Protein AF-A0A257JHH3-F1 (afdb_monomer)

Mean predicted aligned error: 11.4 Å

Nearest PDB structures (foldseek):
  8b1u-assembly1_C  TM=7.851E-01  e=2.902E-09  Escherichia coli
  8oxn-assembly2_BBB  TM=4.089E-01  e=6.213E+00  Paenarthrobacter nitroguajacolicus

Secondary structure (DSSP, 8-state):
-BEEEEEPPPHHHHHHHHHTT--SEEEEEPPS---HHHHHHHHHHHTTSEEEEEE--S-SS--TTB--HHHHHHHHHTT-GGG-B---HHHHHH-HHHHHHHHHHHHHHGGG-----B--PPPSSSHHHHHHHHHHTTPPPPTT-PPPPTT--SS-----SSHHHHHHHHHHHHHHHHTSSSPPPGGG-----S-HHHHHHHHIIIIIS--GGG-------S--HHHH-HHHHHHHHHHHHHHTT--HHHHHHHHTSHHHHHHHT--HHHHHHHHHHHHHTT---

Foldseek 3Di:
DWWKFKQAADPVLQVVCVVVVHDQEDEAEDDLADDLVNLVVVLVVSNRHIYIYIADDLAPDDCLQEAAPVVLVVCVVVVNNPRYDPFARCCRVPVNSSSVRVVSSPVSRDPPGPTPDDDDQQDDQAPVSVVSNSRHHRNYDDVPNHDHDPPRPVDDDDDDPDLLRVLLVVLVVLLVQCVDPDRDDLVVDDDDDPDCPVNVVSNCVRAVPDDPSSHDDDDDPDDDPCSVDLVSVLVVLVVVCVVDPVAPVSVLVSCPRPVNVVVVVHDPVNSVVSNVVCVVVVRGD

pLDDT: mean 83.28, std 12.35, range [46.47, 97.0]

Radius of gyration: 28.04 Å; Cα contacts (8 Å, |Δi|>4): 307; chains: 1; bounding box: 65×57×81 Å

Solvent-accessible surface area (backbone atoms only — not comparable to full-atom values): 16782 Å² total; per-residue (Å²): 80,35,38,33,46,43,40,69,38,38,76,73,25,40,57,50,24,57,75,69,70,47,66,72,60,49,80,40,76,54,62,83,64,68,57,70,69,58,51,54,49,49,57,60,47,14,44,29,20,28,34,37,36,38,36,76,48,77,42,83,50,95,56,80,47,41,39,35,71,69,57,42,54,55,28,48,78,69,76,63,35,90,70,54,45,88,47,22,65,66,52,33,71,69,31,60,55,52,38,53,36,52,49,51,52,54,66,74,40,55,96,57,54,58,76,53,71,41,77,70,83,58,77,74,84,41,67,48,25,52,50,51,42,26,44,26,65,43,44,66,81,60,92,85,70,74,81,77,60,96,81,60,68,70,71,82,85,84,92,63,97,44,72,63,56,40,51,49,51,48,50,52,51,50,52,53,47,56,69,41,99,76,44,75,58,69,88,79,60,85,88,85,67,101,53,55,80,80,41,47,66,50,47,45,61,56,50,69,66,37,55,82,93,69,53,62,87,81,82,93,77,89,72,55,70,46,78,76,30,70,69,48,37,53,50,52,52,51,51,51,40,71,74,50,80,55,32,48,69,58,52,48,58,51,47,70,35,72,70,47,15,59,75,72,71,46,50,75,68,53,49,53,48,51,54,49,51,41,60,74,70,64,59,77,74

Structure (mmCIF, N/CA/C/O backbone):
data_AF-A0A257JHH3-F1
#
_entry.id   AF-A0A257JHH3-F1
#
loop_
_atom_site.group_PDB
_atom_site.id
_atom_site.type_symbol
_atom_site.label_atom_id
_atom_site.label_alt_id
_atom_site.label_comp_id
_atom_site.label_asym_id
_atom_site.label_entity_id
_atom_site.label_seq_id
_atom_site.pdbx_PDB_ins_code
_atom_site.Cartn_x
_atom_site.Cartn_y
_atom_site.Cartn_z
_atom_site.occupancy
_atom_site.B_iso_or_equiv
_atom_site.auth_seq_id
_atom_site.auth_comp_id
_atom_site.auth_asym_id
_atom_site.auth_atom_id
_atom_site.pdbx_PDB_model_num
ATOM 1 N N . MET A 1 1 ? 2.740 6.250 -15.976 1.00 48.94 1 MET A N 1
ATOM 2 C CA . MET A 1 1 ? 4.180 6.189 -16.263 1.00 48.94 1 MET A CA 1
ATOM 3 C C . MET A 1 1 ? 4.571 4.742 -16.390 1.00 48.94 1 MET A C 1
ATOM 5 O O . MET A 1 1 ? 4.618 4.051 -15.378 1.00 48.94 1 MET A O 1
ATOM 9 N N . ALA A 1 2 ? 4.686 4.259 -17.621 1.00 50.34 2 ALA A N 1
ATOM 10 C CA . ALA A 1 2 ? 5.111 2.895 -17.877 1.00 50.34 2 ALA A CA 1
ATOM 11 C C . ALA A 1 2 ? 6.105 2.888 -19.036 1.00 50.34 2 ALA A C 1
ATOM 13 O O . ALA A 1 2 ? 5.786 3.434 -20.091 1.00 50.34 2 ALA A O 1
ATOM 14 N N . ASP A 1 3 ? 7.243 2.240 -18.830 1.00 54.75 3 ASP A N 1
ATOM 15 C CA . ASP A 1 3 ? 8.175 1.889 -19.893 1.00 54.75 3 ASP A CA 1
ATOM 16 C C . ASP A 1 3 ? 7.726 0.556 -20.477 1.00 54.75 3 ASP A C 1
ATOM 18 O O . ASP A 1 3 ? 7.396 -0.390 -19.749 1.00 54.75 3 ASP A O 1
ATOM 22 N N . CYS A 1 4 ? 7.639 0.491 -21.799 1.00 54.41 4 CYS A N 1
ATOM 23 C CA . CYS A 1 4 ? 7.161 -0.688 -22.501 1.00 54.41 4 CYS A CA 1
ATOM 24 C C . CYS A 1 4 ? 8.331 -1.374 -23.198 1.00 54.41 4 CYS A C 1
ATOM 26 O O . CYS A 1 4 ? 8.779 -0.936 -24.251 1.00 54.41 4 CYS A O 1
ATOM 28 N N . THR A 1 5 ? 8.793 -2.496 -22.654 1.00 59.28 5 THR A N 1
ATOM 29 C CA . THR A 1 5 ? 9.776 -3.346 -23.326 1.00 59.28 5 THR A CA 1
ATOM 30 C C . THR A 1 5 ? 9.055 -4.385 -24.174 1.00 59.28 5 THR A C 1
ATOM 32 O O . THR A 1 5 ? 8.228 -5.154 -23.673 1.00 59.28 5 THR A O 1
ATOM 35 N N . ARG A 1 6 ? 9.372 -4.448 -25.469 1.00 66.81 6 ARG A N 1
ATOM 36 C CA . ARG A 1 6 ? 8.752 -5.396 -26.400 1.00 66.81 6 ARG A CA 1
ATOM 37 C C . ARG A 1 6 ? 9.776 -6.343 -27.006 1.00 6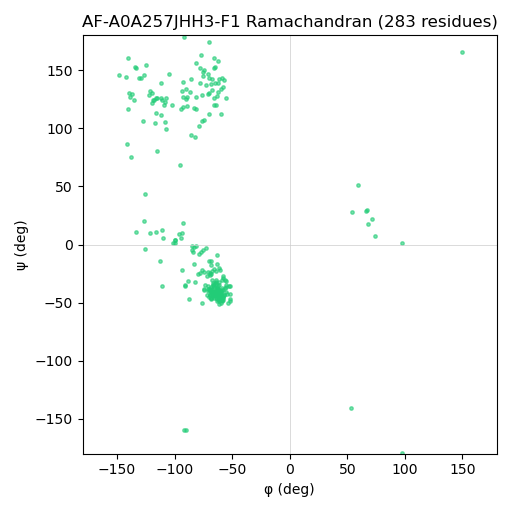6.81 6 ARG A C 1
ATOM 39 O O . ARG A 1 6 ? 10.684 -5.909 -27.702 1.00 66.81 6 ARG A O 1
ATOM 46 N N . TRP A 1 7 ? 9.539 -7.642 -26.854 1.00 71.31 7 TRP A N 1
ATOM 47 C CA . TRP A 1 7 ? 10.223 -8.678 -27.622 1.00 71.31 7 TRP A CA 1
ATOM 48 C C . TRP A 1 7 ? 9.264 -9.282 -28.649 1.00 71.31 7 TRP A C 1
ATOM 50 O O . TRP A 1 7 ? 8.150 -9.695 -28.317 1.00 71.31 7 TRP A O 1
ATOM 60 N N . LEU A 1 8 ? 9.676 -9.291 -29.916 1.00 71.06 8 LEU A N 1
ATOM 61 C CA . LEU A 1 8 ? 8.875 -9.807 -31.026 1.00 71.06 8 LEU A CA 1
ATOM 62 C C . LEU A 1 8 ? 9.195 -11.275 -31.301 1.00 71.06 8 LEU A C 1
ATOM 64 O O . LEU A 1 8 ? 10.366 -11.660 -31.332 1.00 71.06 8 LEU A O 1
ATOM 68 N N . ALA A 1 9 ? 8.153 -12.060 -31.584 1.00 67.44 9 ALA A N 1
ATOM 69 C CA . ALA A 1 9 ? 8.328 -13.440 -32.014 1.00 67.44 9 ALA A CA 1
ATOM 70 C C . ALA A 1 9 ? 9.107 -13.522 -33.329 1.00 67.44 9 ALA A C 1
ATOM 72 O O . ALA A 1 9 ? 8.883 -12.753 -34.269 1.00 67.44 9 ALA A O 1
ATOM 73 N N . THR A 1 10 ? 9.961 -14.537 -33.455 1.00 76.06 10 THR A N 1
ATOM 74 C CA . THR A 1 10 ? 10.536 -14.866 -34.763 1.00 76.06 10 THR A CA 1
ATOM 75 C C . THR A 1 10 ? 9.454 -15.474 -35.668 1.00 76.06 10 THR A C 1
ATOM 77 O O . THR A 1 10 ? 8.605 -16.220 -35.173 1.00 76.06 10 THR A O 1
ATOM 80 N N . PRO A 1 11 ? 9.475 -15.259 -36.999 1.00 74.44 11 PRO A N 1
ATOM 81 C CA . PRO A 1 11 ? 8.471 -15.841 -37.900 1.00 74.44 11 PRO A CA 1
ATOM 82 C C . PRO A 1 11 ? 8.378 -17.374 -37.805 1.00 74.44 11 PRO A C 1
ATOM 84 O O . PRO A 1 11 ? 7.290 -17.948 -37.839 1.00 74.44 11 PRO A O 1
ATOM 87 N N . ALA A 1 12 ? 9.522 -18.045 -37.627 1.00 75.88 12 ALA A N 1
ATOM 88 C CA . ALA A 1 12 ? 9.590 -19.491 -37.424 1.00 75.88 12 ALA A CA 1
ATOM 89 C C . ALA A 1 12 ? 9.050 -19.920 -36.047 1.00 75.88 12 ALA A C 1
ATOM 91 O O . ALA A 1 12 ? 8.420 -20.972 -35.929 1.00 75.88 12 ALA A O 1
ATOM 92 N N . GLY A 1 13 ? 9.278 -19.112 -35.010 1.00 77.00 13 GLY A N 1
ATOM 93 C CA . GLY A 1 13 ? 8.749 -19.343 -33.671 1.00 77.00 13 GLY A CA 1
ATOM 94 C C . GLY A 1 13 ? 7.236 -19.162 -33.591 1.00 77.00 13 GLY A C 1
ATOM 95 O O . GLY A 1 13 ? 6.565 -20.033 -33.047 1.00 77.00 13 GLY A O 1
ATOM 96 N N . ALA A 1 14 ? 6.686 -18.121 -34.218 1.00 77.62 14 ALA A N 1
ATOM 97 C CA . ALA A 1 14 ? 5.245 -17.864 -34.257 1.00 77.62 14 ALA A CA 1
ATOM 98 C C . ALA A 1 14 ? 4.461 -19.023 -34.904 1.00 77.62 14 ALA A C 1
ATOM 100 O O . ALA A 1 14 ? 3.410 -19.434 -34.409 1.00 77.62 14 ALA A O 1
ATOM 101 N N . ALA A 1 15 ? 5.002 -19.615 -35.975 1.00 78.19 15 ALA A N 1
ATOM 102 C CA . ALA A 1 15 ? 4.407 -20.788 -36.616 1.00 78.19 15 ALA A CA 1
ATOM 103 C C . ALA A 1 15 ? 4.408 -22.027 -35.698 1.00 78.19 15 ALA A C 1
ATOM 105 O O . ALA A 1 15 ? 3.423 -22.766 -35.646 1.00 78.19 15 ALA A O 1
ATOM 106 N N . ARG A 1 16 ? 5.493 -22.247 -34.942 1.00 82.88 16 ARG A N 1
ATOM 107 C CA . ARG A 1 16 ? 5.588 -23.343 -33.961 1.00 82.88 16 ARG A CA 1
ATOM 108 C C . ARG A 1 16 ? 4.686 -23.114 -32.750 1.00 82.88 16 ARG A C 1
ATOM 110 O O . ARG A 1 16 ? 4.067 -24.061 -32.276 1.00 82.88 16 ARG A O 1
ATOM 117 N N . ALA A 1 17 ? 4.571 -21.873 -32.285 1.00 84.19 17 ALA A N 1
ATOM 118 C CA . ALA A 1 17 ? 3.670 -21.487 -31.206 1.00 84.19 17 ALA A CA 1
ATOM 119 C C . ALA A 1 17 ? 2.212 -21.815 -31.554 1.00 84.19 17 ALA A C 1
ATOM 121 O O . ALA A 1 17 ? 1.521 -22.447 -30.757 1.00 84.19 17 ALA A O 1
ATOM 122 N N . ALA A 1 18 ? 1.779 -21.490 -32.777 1.00 82.88 18 ALA A N 1
ATOM 123 C CA . ALA A 1 18 ? 0.442 -21.825 -33.262 1.00 82.88 18 ALA A CA 1
ATOM 124 C C . ALA A 1 18 ? 0.184 -23.344 -33.296 1.00 82.88 18 ALA A C 1
ATOM 126 O O . ALA A 1 18 ? -0.883 -23.793 -32.885 1.00 82.88 18 ALA A O 1
ATOM 127 N N . GLN A 1 19 ? 1.166 -24.147 -33.726 1.00 87.00 19 GLN A N 1
ATOM 128 C CA . GLN A 1 19 ? 1.063 -25.617 -33.722 1.00 87.00 19 GLN A CA 1
ATOM 129 C C . GLN A 1 19 ? 0.998 -26.206 -32.306 1.00 87.00 19 GLN A C 1
ATOM 131 O O . GLN A 1 19 ? 0.332 -27.215 -32.090 1.00 87.00 19 GLN A O 1
ATOM 136 N N . ALA A 1 20 ? 1.671 -25.572 -31.346 1.00 87.25 20 ALA A N 1
ATOM 137 C CA . ALA A 1 20 ? 1.667 -25.964 -29.941 1.00 87.25 20 ALA A CA 1
ATOM 138 C C . ALA A 1 20 ? 0.455 -25.427 -29.151 1.00 87.25 20 ALA A C 1
ATOM 140 O O . ALA A 1 20 ? 0.333 -25.717 -27.963 1.00 87.25 20 ALA A O 1
ATOM 141 N N . GLY A 1 21 ? -0.431 -24.642 -29.778 1.00 89.62 21 GLY A N 1
ATOM 142 C CA . GLY A 1 21 ? -1.584 -24.025 -29.113 1.00 89.62 21 GLY A CA 1
ATOM 143 C C . GLY A 1 21 ? -1.225 -22.884 -28.153 1.00 89.62 21 GLY A C 1
ATOM 144 O O . GLY A 1 21 ? -2.000 -22.580 -27.248 1.00 89.62 21 GLY A O 1
ATOM 145 N N . LEU A 1 22 ? -0.057 -22.259 -28.321 1.00 88.62 22 LEU A N 1
ATOM 146 C CA . L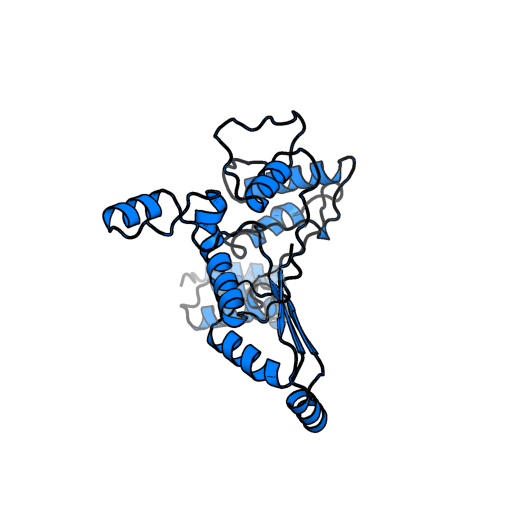EU A 1 22 ? 0.371 -21.116 -27.515 1.00 88.62 22 LEU A CA 1
ATOM 147 C C . LEU A 1 22 ? -0.319 -19.815 -27.969 1.00 88.62 22 LEU A C 1
ATOM 149 O O . LEU A 1 22 ? -0.662 -19.672 -29.148 1.00 88.62 22 LEU A O 1
ATOM 153 N N . PRO A 1 23 ? -0.513 -18.843 -27.056 1.00 90.00 23 PRO A N 1
ATOM 154 C CA . PRO A 1 23 ? -1.061 -17.541 -27.415 1.00 90.00 23 PRO A CA 1
ATOM 155 C C . PRO A 1 23 ? -0.116 -16.786 -28.355 1.00 90.00 23 PRO A C 1
ATOM 157 O O . PRO A 1 23 ? 1.096 -16.948 -28.298 1.00 90.00 23 PRO A O 1
ATOM 160 N N . GLN A 1 24 ? -0.665 -15.901 -29.189 1.00 87.31 24 GLN A N 1
ATOM 161 C CA . GLN A 1 24 ? 0.147 -15.080 -30.097 1.00 87.31 24 GLN A CA 1
ATOM 162 C C . GLN A 1 24 ? 0.942 -13.990 -29.366 1.00 87.31 24 GLN A C 1
ATOM 164 O O . GLN A 1 24 ? 1.980 -13.548 -29.859 1.00 87.31 24 GLN A O 1
ATOM 169 N N . ARG A 1 25 ? 0.446 -13.542 -28.206 1.00 90.00 25 ARG A N 1
ATOM 170 C CA . ARG A 1 25 ? 1.039 -12.461 -27.422 1.00 90.00 25 ARG A CA 1
ATOM 171 C C . ARG A 1 25 ? 0.816 -12.658 -25.929 1.00 90.00 25 ARG A C 1
ATOM 173 O O . ARG A 1 25 ? -0.244 -13.124 -25.513 1.00 90.00 25 ARG A O 1
ATOM 180 N N . VAL A 1 26 ? 1.799 -12.243 -25.142 1.00 90.19 26 VAL A N 1
ATOM 181 C CA . VAL A 1 26 ? 1.764 -12.172 -23.684 1.00 90.19 26 VAL A CA 1
ATOM 182 C C . VAL A 1 26 ? 2.024 -10.729 -23.259 1.00 90.19 26 VAL A C 1
ATOM 184 O O . VAL A 1 26 ? 2.960 -10.091 -23.734 1.00 90.19 26 VAL A O 1
ATOM 187 N N . HIS A 1 27 ? 1.187 -10.229 -22.354 1.00 89.00 27 HIS A N 1
ATOM 188 C CA . HIS A 1 27 ? 1.328 -8.916 -21.733 1.00 89.00 27 HIS A CA 1
ATOM 189 C C . HIS A 1 27 ? 1.661 -9.105 -20.252 1.00 89.00 27 HIS A C 1
ATOM 191 O O . HIS A 1 27 ? 0.936 -9.799 -19.539 1.00 89.00 27 HIS A O 1
ATOM 197 N N . LEU A 1 28 ? 2.746 -8.489 -19.796 1.00 87.19 28 LEU A N 1
ATOM 198 C CA . LEU A 1 28 ? 3.218 -8.517 -18.420 1.00 87.19 28 LEU A CA 1
ATOM 199 C C . LEU A 1 28 ? 3.181 -7.092 -17.865 1.00 87.19 28 LEU A C 1
ATOM 201 O O . LEU A 1 28 ? 4.035 -6.276 -18.190 1.00 87.19 28 LEU A O 1
ATOM 205 N N . PHE A 1 29 ? 2.200 -6.788 -17.021 1.00 85.62 29 PHE A N 1
ATOM 206 C CA . PHE A 1 29 ? 2.187 -5.538 -16.261 1.00 85.62 29 PHE A CA 1
ATOM 207 C C . PHE A 1 29 ? 3.088 -5.727 -15.046 1.00 85.62 29 PHE A C 1
ATOM 209 O O . PHE A 1 29 ? 2.867 -6.651 -14.261 1.00 85.62 29 PHE A O 1
ATOM 216 N N . ALA A 1 30 ? 4.165 -4.946 -14.975 1.00 65.38 30 ALA A N 1
ATOM 217 C CA . ALA A 1 30 ? 5.321 -5.281 -14.165 1.00 65.38 30 ALA A CA 1
ATOM 218 C C . ALA A 1 30 ? 4.974 -5.462 -12.696 1.00 65.38 30 ALA A C 1
ATOM 220 O O . ALA A 1 30 ? 4.290 -4.663 -12.056 1.00 65.38 30 ALA A O 1
ATOM 221 N N . LEU A 1 31 ? 5.547 -6.537 -12.178 1.00 66.06 31 LEU A N 1
ATOM 222 C CA . LEU A 1 31 ? 5.696 -6.795 -10.767 1.00 66.06 31 LEU A CA 1
ATOM 223 C C . LEU A 1 31 ? 6.805 -5.877 -10.225 1.00 66.06 31 LEU A C 1
ATOM 225 O O . LEU A 1 31 ? 7.760 -5.586 -10.946 1.00 66.06 31 LEU A O 1
ATOM 229 N N . PRO A 1 32 ? 6.743 -5.467 -8.949 1.00 64.75 32 PRO A N 1
ATOM 230 C CA . PRO A 1 32 ? 7.783 -4.642 -8.331 1.00 64.75 32 PRO A CA 1
ATOM 231 C C . PRO A 1 32 ? 9.157 -5.338 -8.263 1.00 64.75 32 PRO A C 1
ATOM 233 O O . PRO A 1 32 ? 10.140 -4.698 -7.897 1.00 64.75 32 PRO A O 1
ATOM 236 N N . THR A 1 33 ? 9.235 -6.634 -8.585 1.00 76.56 33 THR A N 1
ATOM 237 C CA . THR A 1 33 ? 10.473 -7.390 -8.806 1.00 76.56 33 THR A CA 1
ATOM 238 C C . THR A 1 33 ? 10.294 -8.394 -9.944 1.00 76.56 33 THR A C 1
ATOM 240 O O . THR A 1 33 ? 9.242 -9.024 -10.071 1.00 76.56 33 THR A O 1
ATOM 243 N N . LEU A 1 34 ? 11.347 -8.604 -10.738 1.00 81.44 34 LEU A N 1
ATOM 244 C CA . LEU A 1 34 ? 11.409 -9.679 -11.729 1.00 81.44 34 LEU A CA 1
ATOM 245 C C . LEU A 1 34 ? 12.692 -10.496 -11.516 1.00 81.44 34 LEU A C 1
ATOM 247 O O . LEU A 1 34 ? 13.776 -10.016 -11.826 1.00 81.44 34 LEU A O 1
ATOM 251 N N . PRO A 1 35 ? 12.613 -11.721 -10.967 1.00 85.88 35 PRO A N 1
ATOM 252 C CA . PRO A 1 35 ? 13.796 -12.553 -10.773 1.00 85.88 35 PRO A CA 1
ATOM 253 C C . PRO A 1 35 ? 14.531 -12.840 -12.099 1.00 85.88 35 PRO A C 1
ATOM 255 O O . PRO A 1 35 ? 13.860 -13.134 -13.094 1.00 85.88 35 PRO A O 1
ATOM 258 N N . PRO A 1 36 ? 15.880 -12.891 -12.117 1.00 84.75 36 PRO A N 1
ATOM 259 C CA . PRO A 1 36 ? 16.657 -13.132 -13.341 1.00 84.75 36 PRO A CA 1
ATOM 260 C C . PRO A 1 36 ? 16.268 -14.412 -14.089 1.00 84.75 36 PRO A C 1
ATOM 262 O O . PRO A 1 36 ? 16.257 -14.448 -15.315 1.00 84.75 36 PRO A O 1
ATOM 265 N N . LEU A 1 37 ? 15.890 -15.464 -13.353 1.00 89.06 37 LEU A N 1
ATOM 266 C CA . LEU A 1 37 ? 15.406 -16.709 -13.947 1.00 89.06 37 LEU A CA 1
ATOM 267 C C . LEU A 1 37 ? 14.116 -16.497 -14.753 1.00 89.06 37 LEU A C 1
ATOM 269 O O . LEU A 1 37 ? 13.980 -17.044 -15.843 1.00 89.06 37 LEU A O 1
ATOM 273 N N . HIS A 1 38 ? 13.173 -15.706 -14.237 1.00 88.50 38 HIS A N 1
ATOM 274 C CA . HIS A 1 38 ? 11.924 -15.414 -14.942 1.00 88.50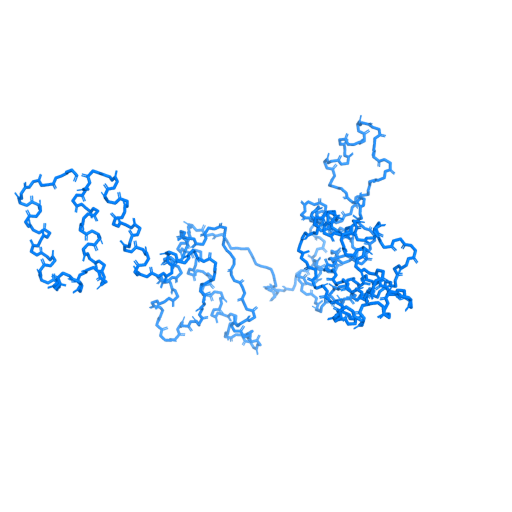 38 HIS A CA 1
ATOM 275 C C . HIS A 1 38 ? 12.181 -14.557 -16.178 1.00 88.50 38 HIS A C 1
ATOM 277 O O . HIS A 1 38 ? 11.591 -14.810 -17.223 1.00 88.50 38 HIS A O 1
ATOM 283 N N . LEU A 1 39 ? 13.103 -13.601 -16.086 1.00 85.06 39 LEU A N 1
ATOM 284 C CA . LEU A 1 39 ? 13.518 -12.792 -17.225 1.00 85.06 39 LEU A CA 1
ATOM 285 C C . LEU A 1 39 ? 14.138 -13.648 -18.340 1.00 85.06 39 LEU A C 1
ATOM 287 O O . LEU A 1 39 ? 13.722 -13.547 -19.492 1.00 85.06 39 LEU A O 1
ATOM 291 N N . ALA A 1 40 ? 15.040 -14.569 -17.993 1.00 87.62 40 ALA A N 1
ATOM 292 C CA . ALA A 1 40 ? 15.611 -15.515 -18.950 1.00 87.62 40 ALA A CA 1
ATOM 293 C C . ALA A 1 40 ? 14.533 -16.398 -19.605 1.00 87.62 40 ALA A C 1
ATOM 295 O O . ALA A 1 40 ? 14.566 -16.631 -20.814 1.00 87.62 40 ALA A O 1
ATOM 296 N N . LEU A 1 41 ? 13.542 -16.863 -18.834 1.00 89.75 41 LEU A N 1
ATOM 297 C CA . LEU A 1 41 ? 12.405 -17.616 -19.376 1.00 89.75 41 LEU A CA 1
ATOM 298 C C . LEU A 1 41 ? 11.569 -16.776 -20.348 1.00 89.75 41 LEU A C 1
ATOM 300 O O . LEU A 1 41 ? 11.184 -17.282 -21.401 1.00 89.75 41 LEU A O 1
ATOM 304 N N . LEU A 1 42 ? 11.314 -15.505 -20.029 1.00 87.62 42 LEU A N 1
ATOM 305 C CA . LEU A 1 42 ? 10.589 -14.587 -20.909 1.00 87.62 42 LEU A CA 1
ATOM 306 C C . LEU A 1 42 ? 11.346 -14.338 -22.217 1.00 87.62 42 LEU A C 1
ATOM 308 O O . LEU A 1 42 ? 10.724 -14.366 -23.275 1.00 87.62 42 LEU A O 1
ATOM 312 N N . GLN A 1 43 ? 12.672 -14.187 -22.174 1.00 85.31 43 GLN A N 1
ATOM 313 C CA . GLN A 1 43 ? 13.499 -14.078 -23.382 1.00 85.31 43 GLN A CA 1
ATOM 314 C C . GLN A 1 43 ? 13.423 -15.345 -24.246 1.00 85.31 43 GLN A C 1
ATOM 316 O O . GLN A 1 43 ? 13.308 -15.264 -25.467 1.00 85.31 43 GLN A O 1
ATOM 321 N N . GLN A 1 44 ? 13.439 -16.535 -23.635 1.00 88.00 44 GLN A N 1
ATOM 322 C CA . GLN A 1 44 ? 13.281 -17.783 -24.389 1.00 88.00 44 GLN A CA 1
ATOM 323 C C . GLN A 1 44 ? 11.886 -17.912 -25.005 1.00 88.00 44 GLN A C 1
ATOM 325 O O . GLN A 1 44 ? 11.754 -18.328 -26.159 1.00 88.00 44 GLN A O 1
ATOM 330 N N . LEU A 1 45 ? 10.856 -17.526 -24.250 1.00 88.25 45 LEU A N 1
ATOM 331 C CA . LEU A 1 45 ? 9.472 -17.496 -24.705 1.00 88.25 45 LEU A CA 1
ATOM 332 C C . LEU A 1 45 ? 9.285 -16.504 -25.863 1.00 88.25 45 LEU A C 1
ATOM 334 O O . LEU A 1 45 ? 8.578 -16.812 -26.824 1.00 88.25 45 LEU A O 1
ATOM 338 N N . ALA A 1 46 ? 9.975 -15.366 -25.817 1.00 86.88 46 ALA A N 1
ATOM 339 C CA . ALA A 1 46 ? 9.919 -14.336 -26.844 1.00 86.88 46 ALA A CA 1
ATOM 340 C C . ALA A 1 46 ? 10.400 -14.803 -28.224 1.00 86.88 46 ALA A C 1
ATOM 342 O O . ALA A 1 46 ? 10.005 -14.234 -29.234 1.00 86.88 46 ALA A O 1
ATOM 343 N N . HIS A 1 47 ? 11.181 -15.886 -28.320 1.00 86.38 47 HIS A N 1
ATOM 344 C CA . HIS A 1 47 ? 11.495 -16.471 -29.626 1.00 86.38 47 HIS A CA 1
ATOM 345 C C . HIS A 1 47 ? 10.251 -17.030 -30.341 1.00 86.38 47 HIS A C 1
ATOM 347 O O . HIS A 1 47 ? 10.277 -17.154 -31.569 1.00 86.38 47 HIS A O 1
ATOM 353 N N . TRP A 1 48 ? 9.190 -17.364 -29.594 1.00 88.50 48 TRP A N 1
ATOM 354 C CA . TRP A 1 48 ? 7.984 -18.060 -30.059 1.00 88.50 48 TRP A CA 1
ATOM 355 C C . TRP A 1 48 ? 6.733 -17.175 -30.067 1.00 88.50 48 TRP A C 1
ATOM 357 O O . TRP A 1 48 ? 5.899 -17.337 -30.955 1.00 88.50 48 TRP A O 1
ATOM 367 N N . VAL A 1 49 ? 6.590 -16.260 -29.105 1.00 89.19 49 VAL A N 1
ATOM 368 C CA . VAL A 1 49 ? 5.400 -15.405 -28.934 1.00 89.19 49 VAL A CA 1
ATOM 369 C C . VAL A 1 49 ? 5.808 -13.952 -28.703 1.00 89.19 49 VAL A C 1
ATOM 371 O O . VAL A 1 49 ? 6.879 -13.694 -28.165 1.00 89.19 49 VAL A O 1
ATOM 374 N N . ASP A 1 50 ? 4.956 -12.998 -29.083 1.00 88.25 50 ASP A N 1
ATOM 375 C CA . ASP A 1 50 ? 5.200 -11.590 -28.760 1.00 88.25 50 ASP A CA 1
ATOM 376 C C . ASP A 1 50 ? 5.111 -11.401 -27.239 1.00 88.25 50 ASP A C 1
ATOM 378 O O . ASP A 1 50 ? 4.088 -11.729 -26.638 1.00 88.25 50 ASP A O 1
ATOM 382 N N . VAL A 1 51 ? 6.131 -10.826 -26.609 1.00 87.44 51 VAL A N 1
ATOM 383 C CA . VAL A 1 51 ? 6.126 -10.513 -25.173 1.00 87.44 51 VAL A CA 1
ATOM 384 C C . VAL A 1 51 ? 6.212 -9.000 -24.994 1.00 87.44 51 VAL A C 1
ATOM 386 O O . VAL A 1 51 ? 7.102 -8.351 -25.540 1.00 87.44 51 VAL A O 1
ATOM 389 N N . GLN A 1 52 ? 5.271 -8.432 -24.243 1.00 86.75 52 GLN A N 1
ATOM 390 C CA . GLN A 1 52 ? 5.233 -7.010 -23.893 1.00 86.75 52 GLN A CA 1
ATOM 391 C C . GLN A 1 52 ? 5.293 -6.860 -22.378 1.00 86.75 52 GLN A C 1
ATOM 393 O O . GLN A 1 52 ? 4.432 -7.394 -21.681 1.00 86.75 52 GLN A O 1
ATOM 398 N N . VAL A 1 53 ? 6.295 -6.145 -21.879 1.00 83.25 53 VAL A N 1
ATOM 399 C CA . VAL A 1 53 ? 6.498 -5.864 -20.457 1.00 83.25 53 VAL A CA 1
ATOM 400 C C . VAL A 1 53 ? 6.252 -4.382 -20.211 1.00 83.25 53 VAL A C 1
ATOM 402 O O . VAL A 1 53 ? 6.888 -3.552 -20.842 1.00 83.25 53 VAL A O 1
ATOM 405 N N . TYR A 1 54 ? 5.348 -4.056 -19.290 1.00 84.88 54 TYR A N 1
ATOM 406 C CA . TYR A 1 54 ? 5.020 -2.685 -18.898 1.00 84.88 54 TYR A CA 1
ATOM 407 C C . TYR A 1 54 ? 5.579 -2.410 -17.506 1.00 84.88 54 TYR A C 1
ATOM 409 O O . TYR A 1 54 ? 4.967 -2.816 -16.520 1.00 84.88 54 TYR A O 1
ATOM 417 N N . ALA A 1 55 ? 6.726 -1.750 -17.408 1.00 81.94 55 ALA A N 1
ATOM 418 C CA . ALA A 1 55 ? 7.385 -1.442 -16.146 1.00 81.94 55 ALA A CA 1
ATOM 419 C C . ALA A 1 55 ? 7.009 -0.058 -15.625 1.00 81.94 55 ALA A C 1
ATOM 421 O O . ALA A 1 55 ? 7.047 0.910 -16.368 1.00 81.94 55 ALA A O 1
ATOM 422 N N . LEU A 1 56 ? 6.652 0.054 -14.343 1.00 84.31 56 LEU A N 1
ATOM 423 C CA . LEU A 1 56 ? 6.432 1.362 -13.724 1.00 84.31 56 LEU A CA 1
ATOM 424 C C . LEU A 1 56 ? 7.787 2.014 -13.440 1.00 84.31 56 LEU A C 1
ATOM 426 O O . LEU A 1 56 ? 8.481 1.605 -12.507 1.00 84.31 56 LEU A O 1
ATOM 430 N N . ASN A 1 57 ? 8.139 3.024 -14.230 1.00 84.88 57 ASN A N 1
ATOM 431 C CA . ASN A 1 57 ? 9.331 3.830 -14.013 1.00 84.88 57 ASN A CA 1
ATOM 432 C C . ASN A 1 57 ? 8.946 5.178 -13.379 1.00 84.88 57 ASN A C 1
ATOM 434 O O . ASN A 1 57 ? 8.124 5.897 -13.945 1.00 84.88 57 ASN A O 1
ATOM 438 N N . PRO A 1 58 ? 9.458 5.513 -12.179 1.00 87.81 58 PRO A N 1
ATOM 439 C CA . PRO A 1 58 ? 9.165 6.781 -11.512 1.00 87.81 58 PRO A CA 1
ATOM 440 C C . PRO A 1 58 ? 9.925 7.988 -12.091 1.00 87.81 58 PRO A C 1
ATOM 442 O O . PRO A 1 58 ? 9.674 9.102 -11.637 1.00 87.81 58 PRO A O 1
ATOM 445 N N . CYS A 1 59 ? 10.856 7.782 -13.028 1.00 87.12 59 CYS A N 1
ATOM 446 C CA . CYS A 1 59 ? 11.774 8.802 -13.531 1.00 87.12 59 CYS A CA 1
ATOM 447 C C . CYS A 1 59 ? 11.958 8.664 -15.049 1.00 87.12 59 CYS A C 1
ATOM 449 O O . CYS A 1 59 ? 12.251 7.573 -15.525 1.00 87.12 59 CYS A O 1
ATOM 451 N N . ALA A 1 60 ? 11.818 9.767 -15.785 1.00 85.06 60 ALA A N 1
ATOM 452 C CA . ALA A 1 60 ? 12.042 9.808 -17.231 1.00 85.06 60 ALA A CA 1
ATOM 453 C C . ALA A 1 60 ? 13.536 9.900 -17.581 1.00 85.06 60 ALA A C 1
ATOM 455 O O . ALA A 1 60 ? 13.957 9.475 -18.649 1.00 85.06 60 ALA A O 1
ATOM 456 N N . GLU A 1 61 ? 14.349 10.438 -16.672 1.00 81.62 61 GLU A N 1
ATOM 457 C CA . GLU A 1 61 ? 15.796 10.540 -16.860 1.00 81.62 61 GLU A CA 1
ATOM 458 C C . GLU A 1 61 ? 16.509 9.224 -16.531 1.00 81.62 61 GLU A C 1
ATOM 460 O O . GLU A 1 61 ? 16.042 8.432 -15.709 1.00 81.62 61 GLU A O 1
ATOM 465 N N . TYR A 1 62 ? 17.699 9.017 -17.100 1.00 73.12 62 TYR A N 1
ATOM 466 C CA . TYR A 1 62 ? 18.545 7.874 -16.756 1.00 73.12 62 TYR A CA 1
ATOM 467 C C . TYR A 1 62 ? 18.986 7.943 -15.286 1.00 73.12 62 TYR A C 1
ATOM 469 O O . TYR A 1 62 ? 19.670 8.876 -14.869 1.00 73.12 62 TYR A O 1
ATOM 477 N N . TRP A 1 63 ? 18.632 6.926 -14.494 1.00 73.62 63 TRP A N 1
ATOM 478 C CA . TRP A 1 63 ? 18.881 6.923 -13.047 1.00 73.62 63 TRP A CA 1
ATOM 479 C C . TRP A 1 63 ? 19.482 5.615 -12.504 1.00 73.62 63 TRP A C 1
ATOM 481 O O . TRP A 1 63 ? 19.590 5.434 -11.289 1.00 73.62 63 TRP A O 1
ATOM 491 N N . PHE A 1 64 ? 19.929 4.704 -13.377 1.00 65.00 64 PHE A N 1
ATOM 492 C CA . PHE A 1 64 ? 20.463 3.393 -12.971 1.00 65.00 64 PHE A CA 1
ATOM 493 C C . PHE A 1 64 ? 21.793 3.448 -12.217 1.00 65.00 64 PHE A C 1
ATOM 495 O O . PHE A 1 64 ? 22.130 2.491 -11.523 1.00 65.00 64 PHE A O 1
ATOM 502 N N . ASP A 1 65 ? 22.481 4.585 -12.248 1.00 61.88 65 ASP A N 1
ATOM 503 C CA . ASP A 1 65 ? 23.738 4.826 -11.534 1.00 61.88 65 ASP A CA 1
ATOM 504 C C . ASP A 1 65 ? 23.590 5.820 -10.365 1.00 61.88 65 ASP A C 1
ATOM 506 O O . ASP A 1 65 ? 24.566 6.187 -9.701 1.00 61.88 65 ASP A O 1
ATOM 510 N N . VAL A 1 66 ? 22.359 6.251 -10.068 1.00 58.81 66 VAL A N 1
ATOM 511 C CA . VAL A 1 66 ? 22.083 7.182 -8.970 1.00 58.81 66 VAL A CA 1
ATOM 512 C C . VAL A 1 66 ? 22.289 6.477 -7.631 1.00 58.81 66 VAL A C 1
ATOM 514 O O . VAL A 1 66 ? 21.761 5.391 -7.375 1.00 58.81 66 VAL A O 1
ATOM 517 N N . VAL A 1 67 ? 23.058 7.112 -6.746 1.00 56.78 67 VAL A N 1
ATOM 518 C CA . VAL A 1 67 ? 23.342 6.619 -5.391 1.00 56.78 67 VAL A CA 1
ATOM 519 C C . VAL A 1 67 ? 23.201 7.739 -4.370 1.00 56.78 67 VAL A C 1
ATOM 521 O O . VAL A 1 67 ? 23.404 8.915 -4.666 1.00 56.78 67 VAL A O 1
ATOM 524 N N . ASP A 1 68 ? 22.880 7.379 -3.127 1.00 56.09 68 ASP A N 1
ATOM 525 C CA . ASP A 1 68 ? 22.787 8.365 -2.056 1.00 56.09 68 ASP A CA 1
ATOM 526 C C . ASP A 1 68 ? 24.163 8.989 -1.742 1.00 56.09 68 ASP A C 1
ATOM 528 O O . ASP A 1 68 ? 25.215 8.361 -1.903 1.00 56.09 68 ASP A O 1
ATOM 532 N N . ALA A 1 69 ? 24.165 10.230 -1.248 1.00 58.16 69 ALA A N 1
ATOM 533 C CA . ALA A 1 69 ? 25.391 10.993 -0.998 1.00 58.16 69 ALA A CA 1
ATOM 534 C C . ALA A 1 69 ? 26.361 10.302 -0.014 1.00 58.16 69 ALA A C 1
ATOM 536 O O . ALA A 1 69 ? 27.582 10.437 -0.135 1.00 58.16 69 ALA A O 1
ATOM 537 N N . LYS A 1 70 ? 25.847 9.524 0.948 1.00 56.47 70 LYS A N 1
ATOM 538 C CA . LYS A 1 70 ? 26.663 8.802 1.937 1.00 56.47 70 LYS A CA 1
ATOM 539 C C . LYS A 1 70 ? 27.351 7.593 1.297 1.00 56.47 70 LYS A C 1
ATOM 541 O O . LYS A 1 70 ? 28.519 7.314 1.583 1.00 56.47 70 LYS A O 1
ATOM 546 N N . ARG A 1 71 ? 26.654 6.888 0.407 1.00 54.69 71 ARG A N 1
ATOM 547 C CA . ARG A 1 71 ? 27.187 5.792 -0.405 1.00 54.69 71 ARG A CA 1
ATOM 548 C C . ARG A 1 71 ? 28.176 6.305 -1.445 1.00 54.69 71 ARG A C 1
ATOM 550 O O . ARG A 1 71 ? 29.227 5.680 -1.580 1.00 54.69 71 ARG A O 1
ATOM 557 N N . LEU A 1 72 ? 27.910 7.445 -2.085 1.00 56.75 72 LEU A N 1
ATOM 558 C CA . LEU A 1 72 ? 28.849 8.110 -2.991 1.00 56.75 72 LEU A CA 1
ATOM 559 C C . LEU A 1 72 ? 30.157 8.460 -2.276 1.00 56.75 72 LEU A C 1
ATOM 561 O O . LEU A 1 72 ? 31.228 8.091 -2.748 1.00 56.75 72 LEU A O 1
ATOM 565 N N . ALA A 1 73 ? 30.084 9.081 -1.095 1.00 58.69 73 ALA A N 1
ATOM 566 C CA . ALA A 1 73 ? 31.265 9.407 -0.294 1.00 58.69 73 ALA A CA 1
ATOM 567 C C . ALA A 1 73 ? 32.089 8.155 0.066 1.00 58.69 73 ALA A C 1
ATOM 569 O O . ALA A 1 73 ? 33.319 8.167 0.004 1.00 58.69 73 ALA A O 1
ATOM 570 N N . ARG A 1 74 ? 31.423 7.035 0.379 1.00 55.41 74 ARG A N 1
ATOM 571 C CA . ARG A 1 74 ? 32.091 5.748 0.630 1.00 55.41 74 ARG A CA 1
ATOM 572 C C . ARG A 1 74 ? 32.735 5.161 -0.630 1.00 55.41 74 ARG A C 1
ATOM 574 O O . ARG A 1 74 ? 33.842 4.638 -0.547 1.00 55.41 74 ARG A O 1
ATOM 581 N N . LEU A 1 75 ? 32.061 5.231 -1.778 1.00 56.66 75 LEU A N 1
ATOM 582 C CA . LEU A 1 75 ? 32.600 4.774 -3.063 1.00 56.66 75 LEU A CA 1
ATOM 583 C C . LEU A 1 75 ? 33.779 5.642 -3.516 1.00 56.66 75 LEU A C 1
ATOM 585 O O . LEU A 1 75 ? 34.747 5.111 -4.056 1.00 56.66 75 LEU A O 1
ATOM 589 N N . ALA A 1 76 ? 33.744 6.944 -3.231 1.00 58.22 76 ALA A N 1
ATOM 590 C CA . ALA A 1 76 ? 34.827 7.879 -3.521 1.00 58.22 76 ALA A CA 1
ATOM 591 C C . ALA A 1 76 ? 36.089 7.535 -2.718 1.00 58.22 76 ALA A C 1
ATOM 593 O O . ALA A 1 76 ? 37.171 7.446 -3.293 1.00 58.22 76 ALA A O 1
ATOM 594 N N . LEU A 1 77 ? 35.941 7.210 -1.427 1.00 66.56 77 LEU A N 1
ATOM 595 C CA . LEU A 1 77 ? 37.038 6.701 -0.590 1.00 66.56 77 LEU A CA 1
ATOM 596 C C . LEU A 1 77 ? 37.633 5.375 -1.102 1.00 66.56 77 LEU A C 1
ATOM 598 O O . LEU A 1 77 ? 38.769 5.048 -0.777 1.00 66.56 77 LEU A O 1
ATOM 602 N N . GLN A 1 78 ? 36.880 4.612 -1.897 1.00 67.25 78 GLN A N 1
ATOM 603 C CA . GLN A 1 78 ? 37.305 3.340 -2.492 1.00 67.25 78 GLN A CA 1
ATOM 604 C C . GLN A 1 78 ? 37.749 3.471 -3.959 1.00 67.25 78 GLN A C 1
ATOM 606 O O . GLN A 1 78 ? 38.029 2.454 -4.593 1.00 67.25 78 GLN A O 1
ATOM 611 N N . GLY A 1 79 ? 37.780 4.687 -4.520 1.00 59.59 79 GLY A N 1
ATOM 612 C CA . GLY A 1 79 ? 38.120 4.928 -5.928 1.00 59.59 79 GLY 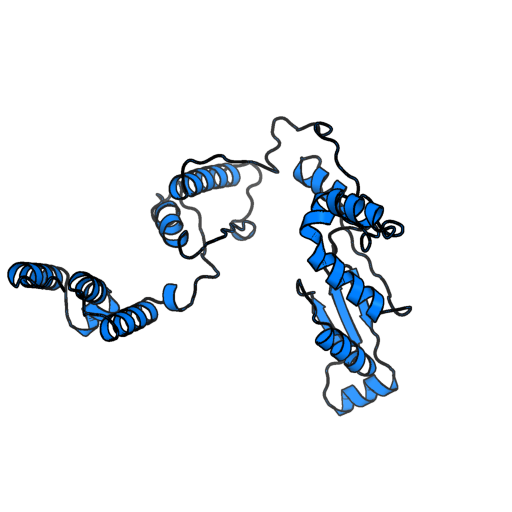A CA 1
ATOM 613 C C . GLY A 1 79 ? 37.082 4.411 -6.936 1.00 59.59 79 GLY A C 1
ATOM 614 O O . GLY A 1 79 ? 37.401 4.254 -8.108 1.00 59.59 79 GLY A O 1
ATOM 615 N N . LYS A 1 80 ? 35.847 4.130 -6.497 1.00 59.69 80 LYS A N 1
ATOM 616 C CA . LYS A 1 80 ? 34.762 3.524 -7.297 1.00 59.69 80 LYS A CA 1
ATOM 617 C C . LYS A 1 80 ? 33.596 4.477 -7.596 1.00 59.69 80 LYS A C 1
ATOM 619 O O . LYS A 1 80 ? 32.548 4.027 -8.036 1.00 59.69 80 LYS A O 1
ATOM 624 N N . ALA A 1 81 ? 33.753 5.777 -7.351 1.00 59.81 81 ALA A N 1
ATOM 625 C CA . ALA A 1 81 ? 32.695 6.779 -7.552 1.00 59.81 81 ALA A CA 1
ATOM 626 C C . ALA A 1 81 ? 32.533 7.267 -9.005 1.00 59.81 81 ALA A C 1
ATOM 628 O O . ALA A 1 81 ? 31.680 8.104 -9.261 1.00 59.81 81 ALA A O 1
ATOM 629 N N . GLN A 1 82 ? 33.349 6.782 -9.948 1.00 46.47 82 GLN A N 1
ATOM 630 C CA . GLN A 1 82 ? 33.415 7.315 -11.319 1.00 46.47 82 GLN A CA 1
ATOM 631 C C . GLN A 1 82 ? 32.116 7.163 -12.134 1.00 46.47 82 GLN A C 1
ATOM 633 O O . GLN A 1 82 ? 31.967 7.860 -13.127 1.00 46.47 82 GLN A O 1
ATOM 638 N N . HIS A 1 83 ? 31.187 6.306 -11.702 1.00 50.75 83 HIS A N 1
ATOM 639 C CA . HIS A 1 83 ? 29.908 6.035 -12.374 1.00 50.75 83 HIS A CA 1
ATOM 640 C C . HIS A 1 83 ? 28.744 6.249 -11.401 1.00 50.75 83 HIS A C 1
ATOM 642 O O . HIS A 1 83 ? 27.912 5.374 -11.214 1.00 50.75 83 HIS A O 1
ATOM 648 N N . SER A 1 84 ? 28.768 7.322 -10.616 1.00 53.94 84 SER A N 1
ATOM 649 C CA . SER A 1 84 ? 27.760 7.541 -9.581 1.00 53.94 84 SER A CA 1
ATOM 650 C C . SER A 1 84 ? 27.380 9.009 -9.520 1.00 53.94 84 SER A C 1
ATOM 652 O O . SER A 1 84 ? 28.213 9.854 -9.193 1.00 53.94 84 SER A O 1
ATOM 654 N N . GLU A 1 85 ? 26.118 9.301 -9.819 1.00 58.53 85 GLU A N 1
ATOM 655 C CA . GLU A 1 85 ? 25.587 10.662 -9.867 1.00 58.53 85 GLU A CA 1
ATOM 656 C C . GLU A 1 85 ? 24.720 10.972 -8.642 1.00 58.53 85 GLU A C 1
ATOM 658 O O . GLU A 1 85 ? 24.042 10.102 -8.082 1.00 58.53 85 GLU A O 1
ATOM 663 N N . VAL A 1 86 ? 24.752 12.236 -8.207 1.00 60.09 86 VAL A N 1
ATOM 664 C CA . VAL A 1 86 ? 23.848 12.745 -7.169 1.00 60.09 86 VAL A CA 1
ATOM 665 C C . VAL A 1 86 ? 22.523 13.105 -7.841 1.00 60.09 86 VAL A C 1
ATOM 667 O O . VAL A 1 86 ? 22.367 14.212 -8.343 1.00 60.09 86 VAL A O 1
ATOM 670 N N . GLY A 1 87 ? 21.589 12.155 -7.867 1.00 70.12 87 GLY A N 1
ATOM 671 C CA . GLY A 1 87 ? 20.212 12.373 -8.325 1.00 70.12 87 GLY A CA 1
ATOM 672 C C . GLY A 1 87 ? 19.264 12.808 -7.200 1.00 70.12 87 GLY A C 1
ATOM 673 O O . GLY A 1 87 ? 19.685 13.269 -6.133 1.00 70.12 87 GLY A O 1
ATOM 674 N N . HIS A 1 88 ? 17.957 12.622 -7.405 1.00 82.31 88 HIS A N 1
ATOM 675 C CA . HIS A 1 88 ? 16.944 12.941 -6.395 1.00 82.31 88 HIS A CA 1
ATOM 676 C C . HIS A 1 88 ? 17.107 12.065 -5.127 1.00 82.31 88 HIS A C 1
ATOM 678 O O . HIS A 1 88 ? 17.102 10.833 -5.220 1.00 82.31 88 HIS A O 1
ATOM 684 N N . PRO A 1 89 ? 17.178 12.646 -3.910 1.00 84.06 89 PRO A N 1
ATOM 685 C CA . PRO A 1 89 ? 17.543 11.911 -2.693 1.00 84.06 89 PRO A CA 1
ATOM 686 C C . PRO A 1 89 ? 16.550 10.810 -2.298 1.00 84.06 89 PRO A C 1
ATOM 688 O O . PRO A 1 89 ? 16.968 9.777 -1.779 1.00 84.06 89 PRO A O 1
ATOM 691 N N . LEU A 1 90 ? 15.248 11.000 -2.549 1.00 88.12 90 LEU A N 1
ATOM 692 C CA . LEU A 1 90 ? 14.238 9.959 -2.297 1.00 88.12 90 LEU A CA 1
ATOM 693 C C . LEU A 1 90 ? 14.377 8.772 -3.256 1.00 88.12 90 LEU A C 1
ATOM 695 O O . LEU A 1 90 ? 14.192 7.629 -2.850 1.00 88.12 90 LEU A O 1
ATOM 699 N N . LEU A 1 91 ? 14.732 9.028 -4.518 1.00 85.31 91 LEU A N 1
ATOM 700 C CA . LEU A 1 91 ? 14.912 7.965 -5.500 1.00 85.31 91 LEU A CA 1
ATOM 701 C C . LEU A 1 91 ? 16.180 7.168 -5.180 1.00 85.31 91 LEU A C 1
ATOM 703 O O . LEU A 1 91 ? 16.163 5.942 -5.184 1.00 85.31 91 LEU A O 1
ATOM 707 N N . ALA A 1 92 ? 17.245 7.860 -4.774 1.00 83.00 92 ALA A N 1
ATOM 708 C CA . ALA A 1 92 ? 18.484 7.234 -4.332 1.00 83.00 92 ALA A CA 1
ATOM 709 C C . ALA A 1 92 ? 18.310 6.335 -3.089 1.00 83.00 92 ALA A C 1
ATOM 711 O O . ALA A 1 92 ? 19.000 5.324 -2.958 1.00 83.00 92 ALA A O 1
ATOM 712 N N . SER A 1 93 ? 17.413 6.692 -2.161 1.00 83.94 93 SER A N 1
ATOM 713 C CA . SER A 1 93 ? 17.216 5.954 -0.906 1.00 83.94 93 SER A CA 1
ATOM 714 C C . SER A 1 93 ? 16.150 4.858 -0.986 1.00 83.94 93 SER A C 1
ATOM 716 O O . SER A 1 93 ? 16.307 3.820 -0.341 1.00 83.94 93 SER A O 1
ATOM 718 N N . TRP A 1 94 ? 15.079 5.063 -1.759 1.00 87.31 94 TRP A N 1
ATOM 719 C CA . TRP A 1 94 ? 13.927 4.151 -1.828 1.00 87.31 94 TRP A CA 1
ATOM 720 C C . TRP A 1 94 ? 13.780 3.443 -3.180 1.00 87.31 94 TRP A C 1
ATOM 722 O O . TRP A 1 94 ? 13.066 2.447 -3.274 1.00 87.31 94 TRP A O 1
ATOM 732 N N . GLY A 1 95 ? 14.475 3.908 -4.220 1.00 85.94 95 GLY A N 1
ATOM 733 C CA . GLY A 1 95 ? 14.346 3.409 -5.590 1.00 85.94 95 GLY A CA 1
ATOM 734 C C . GLY A 1 95 ? 15.174 2.167 -5.917 1.00 85.94 95 GLY A C 1
ATOM 735 O O . GLY A 1 95 ? 14.982 1.599 -6.986 1.00 85.94 95 GLY A O 1
ATOM 736 N N . ALA A 1 96 ? 16.045 1.690 -5.020 1.00 84.50 96 ALA A N 1
ATOM 737 C CA . ALA A 1 96 ? 17.016 0.628 -5.319 1.00 84.50 96 ALA A CA 1
ATOM 738 C C . ALA A 1 96 ? 16.402 -0.652 -5.928 1.00 84.50 96 ALA A C 1
ATOM 740 O O . ALA A 1 96 ? 17.010 -1.293 -6.783 1.00 84.50 96 ALA A O 1
ATOM 741 N N . GLN A 1 97 ? 15.193 -1.033 -5.505 1.00 84.38 97 GLN A N 1
ATOM 742 C CA . GLN A 1 97 ? 14.503 -2.209 -6.041 1.00 84.38 97 GLN A CA 1
ATOM 743 C C . GLN A 1 97 ? 13.984 -1.987 -7.471 1.00 84.38 97 GLN A C 1
ATOM 745 O O . GLN A 1 97 ? 14.139 -2.862 -8.327 1.00 84.38 97 GLN A O 1
ATOM 750 N N . ALA A 1 98 ? 13.386 -0.822 -7.732 1.00 84.50 98 ALA A N 1
ATOM 751 C CA . ALA A 1 98 ? 12.923 -0.448 -9.065 1.00 84.50 98 ALA A CA 1
ATOM 752 C C . ALA A 1 98 ? 14.115 -0.263 -10.018 1.00 84.50 98 ALA A C 1
ATOM 754 O O . ALA A 1 98 ? 14.096 -0.814 -11.112 1.00 84.50 98 ALA A O 1
ATOM 755 N N . GLN A 1 99 ? 15.191 0.376 -9.548 1.00 83.31 99 GLN A N 1
ATOM 756 C CA . GLN A 1 99 ? 16.463 0.547 -10.257 1.00 83.31 99 GLN A CA 1
ATOM 757 C C . GLN A 1 99 ? 17.029 -0.793 -10.735 1.00 83.31 99 GLN A C 1
ATOM 759 O O . GLN A 1 99 ? 17.345 -0.956 -11.908 1.00 83.31 99 GLN A O 1
ATOM 764 N N . ALA A 1 100 ? 17.110 -1.780 -9.834 1.00 83.56 100 ALA A N 1
ATOM 765 C CA . ALA A 1 100 ? 17.618 -3.107 -10.163 1.00 83.56 100 ALA A CA 1
ATOM 766 C C . ALA A 1 100 ? 16.722 -3.848 -11.168 1.00 83.56 100 ALA A C 1
ATOM 768 O O . ALA A 1 100 ? 17.229 -4.524 -12.059 1.00 83.56 100 ALA A O 1
ATOM 769 N N . THR A 1 101 ? 15.399 -3.730 -11.028 1.00 83.50 101 THR A N 1
ATOM 770 C CA . THR A 1 101 ? 14.440 -4.413 -11.911 1.00 83.50 101 THR A CA 1
ATOM 771 C C . THR A 1 101 ? 14.442 -3.808 -13.315 1.00 83.50 101 THR A C 1
ATOM 773 O O . THR A 1 101 ? 14.495 -4.543 -14.297 1.00 83.50 101 THR A O 1
ATOM 776 N N . LEU A 1 102 ? 14.423 -2.479 -13.418 1.00 81.62 102 LEU A N 1
ATOM 777 C CA . LEU A 1 102 ? 14.474 -1.760 -14.691 1.00 81.62 102 LEU A CA 1
ATOM 778 C C . LEU A 1 102 ? 15.824 -1.952 -15.390 1.00 81.62 102 LEU A C 1
ATOM 780 O O . LEU A 1 102 ? 15.837 -2.271 -16.573 1.00 81.62 102 LEU A O 1
ATOM 784 N N . GLY A 1 103 ? 16.942 -1.880 -14.657 1.00 79.75 103 GLY A N 1
ATOM 785 C CA . GLY A 1 103 ? 18.269 -2.155 -15.216 1.00 79.75 103 GLY A CA 1
ATOM 786 C C . GLY A 1 103 ? 18.361 -3.553 -15.836 1.00 79.75 103 GLY A C 1
ATOM 787 O O . GLY A 1 103 ? 18.808 -3.699 -16.967 1.00 79.75 103 GLY A O 1
ATOM 788 N N . GLN A 1 104 ? 17.825 -4.577 -15.160 1.00 80.31 104 GLN A N 1
ATOM 789 C CA . GLN A 1 104 ? 17.752 -5.929 -15.727 1.00 80.31 104 GLN A CA 1
ATOM 790 C C . GLN A 1 104 ? 16.908 -5.998 -17.005 1.00 80.31 104 GLN A C 1
ATOM 792 O O . GLN A 1 104 ? 17.270 -6.727 -17.925 1.00 80.31 104 GLN A O 1
ATOM 797 N N . LEU A 1 105 ? 15.783 -5.278 -17.069 1.00 78.62 105 LEU A N 1
ATOM 798 C CA . LEU A 1 105 ? 14.932 -5.245 -18.261 1.00 78.62 105 LEU A CA 1
ATOM 799 C C . LEU A 1 105 ? 15.641 -4.583 -19.446 1.00 78.62 105 LEU A C 1
ATOM 801 O O . LEU A 1 105 ? 15.590 -5.131 -20.548 1.00 78.62 105 LEU A O 1
ATOM 805 N N . VAL A 1 106 ? 16.332 -3.466 -19.207 1.00 76.00 106 VAL A N 1
ATOM 806 C CA . VAL A 1 106 ? 17.139 -2.762 -20.214 1.00 76.00 106 VAL A CA 1
ATOM 807 C C . VAL A 1 106 ? 18.258 -3.672 -20.728 1.00 76.00 106 VAL A C 1
ATOM 809 O O . VAL A 1 106 ? 18.346 -3.915 -21.933 1.00 76.00 106 VAL A O 1
ATOM 812 N N . ASP A 1 107 ? 19.036 -4.273 -19.824 1.00 77.19 107 ASP A N 1
ATOM 813 C CA . ASP A 1 107 ? 20.114 -5.210 -20.171 1.00 77.19 107 ASP A CA 1
ATOM 814 C C . ASP A 1 107 ? 19.600 -6.404 -20.989 1.00 77.19 107 ASP A C 1
ATOM 816 O O . ASP A 1 107 ? 20.210 -6.825 -21.973 1.00 77.19 107 ASP A O 1
ATOM 820 N N . ALA A 1 108 ? 18.459 -6.969 -20.587 1.00 74.88 108 ALA A N 1
ATOM 821 C CA . ALA A 1 108 ? 17.865 -8.131 -21.238 1.00 74.88 108 ALA A CA 1
ATOM 822 C C . ALA A 1 108 ? 17.288 -7.829 -22.621 1.00 74.88 108 ALA A C 1
ATOM 824 O O . ALA A 1 108 ? 17.119 -8.747 -23.430 1.00 74.88 108 ALA A O 1
ATOM 825 N N . ALA A 1 109 ? 16.934 -6.580 -22.888 1.00 68.12 109 ALA A N 1
ATOM 826 C CA . ALA A 1 109 ? 16.312 -6.209 -24.140 1.00 68.12 109 ALA A CA 1
ATOM 827 C C . ALA A 1 109 ? 17.306 -5.727 -25.204 1.00 68.12 109 ALA A C 1
ATOM 829 O O . ALA A 1 109 ? 17.019 -5.889 -26.395 1.00 68.12 109 ALA A O 1
ATOM 830 N N . GLY A 1 110 ? 18.494 -5.264 -24.799 1.00 65.00 110 GLY A N 1
ATOM 831 C CA . GLY A 1 110 ? 19.587 -4.912 -25.710 1.00 65.00 110 GLY A CA 1
ATOM 832 C C . GLY A 1 110 ? 19.146 -3.919 -26.793 1.00 65.00 110 GLY A C 1
ATOM 833 O O . GLY A 1 110 ? 18.325 -3.044 -26.545 1.00 65.00 110 GLY A O 1
ATOM 834 N N . ASP A 1 111 ? 19.617 -4.097 -28.030 1.00 54.34 111 ASP A N 1
ATOM 835 C CA . ASP A 1 111 ? 19.273 -3.213 -29.163 1.00 54.34 111 ASP A CA 1
ATOM 836 C C . ASP A 1 111 ? 17.830 -3.391 -29.688 1.00 54.34 111 ASP A C 1
ATOM 838 O O . ASP A 1 111 ? 17.416 -2.722 -30.634 1.00 54.34 111 ASP A O 1
ATOM 842 N N . SER A 1 112 ? 17.061 -4.335 -29.131 1.00 50.75 112 SER A N 1
ATOM 843 C CA . SER A 1 112 ? 15.702 -4.668 -29.591 1.00 50.75 112 SER A CA 1
ATOM 844 C C . SER A 1 112 ? 14.597 -3.940 -28.819 1.00 50.75 112 SER A C 1
ATOM 846 O O . SER A 1 112 ? 13.417 -4.218 -29.047 1.00 50.75 112 SER A O 1
ATOM 848 N N . VAL A 1 113 ? 14.950 -3.018 -27.916 1.00 51.44 113 VAL A N 1
ATOM 849 C CA . VAL A 1 113 ? 13.973 -2.190 -27.200 1.00 51.44 113 VAL A CA 1
ATOM 850 C C . VAL A 1 113 ? 13.349 -1.195 -28.177 1.00 51.44 113 VAL A C 1
ATOM 852 O O . VAL A 1 113 ? 13.999 -0.271 -28.655 1.00 51.44 113 VAL A O 1
ATOM 855 N N . VAL A 1 114 ? 12.058 -1.362 -28.461 1.00 51.38 114 VAL A N 1
ATOM 856 C CA . VAL A 1 114 ? 11.224 -0.231 -28.881 1.00 51.38 114 VAL A CA 1
ATOM 857 C C . VAL A 1 114 ? 10.746 0.418 -27.596 1.00 51.38 114 VAL A C 1
ATOM 859 O O . VAL A 1 114 ? 9.783 -0.071 -27.009 1.00 51.38 114 VAL A O 1
ATOM 862 N N . ASP A 1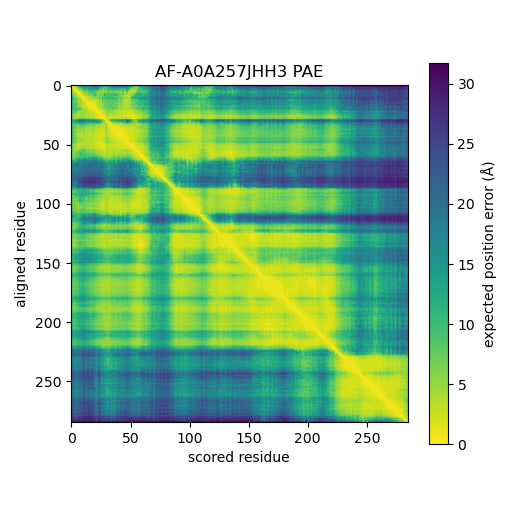 115 ? 11.462 1.441 -27.134 1.00 54.28 115 ASP A N 1
ATOM 863 C CA . ASP A 1 115 ? 11.103 2.130 -25.899 1.00 54.28 115 ASP A CA 1
ATOM 864 C C . ASP A 1 115 ? 9.946 3.083 -26.199 1.00 54.28 115 ASP A C 1
ATOM 866 O O . ASP A 1 115 ? 10.107 4.112 -26.855 1.00 54.28 115 ASP A O 1
ATOM 870 N N . ASP A 1 116 ? 8.737 2.667 -25.829 1.00 62.22 116 ASP A N 1
ATOM 871 C CA . ASP A 1 116 ? 7.546 3.518 -25.859 1.00 62.22 116 ASP A CA 1
ATOM 872 C C . ASP A 1 116 ? 7.391 4.097 -24.450 1.00 62.22 116 ASP A C 1
ATOM 874 O O . ASP A 1 116 ? 6.510 3.688 -23.687 1.00 62.22 116 ASP A O 1
ATOM 878 N N . GLU A 1 117 ? 8.330 4.978 -24.087 1.00 67.31 117 GLU A N 1
ATOM 879 C CA . GLU A 1 117 ? 8.329 5.709 -22.823 1.00 67.31 117 GLU A CA 1
ATOM 880 C C . GLU A 1 117 ? 7.053 6.546 -22.735 1.00 67.31 117 GLU A C 1
ATOM 882 O O . GLU A 1 117 ? 6.846 7.515 -23.474 1.00 67.31 117 GLU A O 1
ATOM 887 N N . ARG A 1 118 ? 6.163 6.185 -21.809 1.00 77.94 118 ARG A N 1
ATOM 888 C CA . ARG A 1 118 ? 4.920 6.930 -21.583 1.00 77.94 118 ARG A CA 1
ATOM 889 C C . ARG A 1 118 ? 4.920 7.548 -20.210 1.00 77.94 118 ARG A C 1
ATOM 891 O O . ARG A 1 118 ? 4.286 7.047 -19.270 1.00 77.94 118 ARG A O 1
ATOM 898 N N . HIS A 1 119 ? 5.614 8.673 -20.132 1.00 83.19 119 HIS A N 1
ATOM 899 C CA . HIS A 1 119 ? 5.615 9.547 -18.977 1.00 83.19 119 HIS A CA 1
ATOM 900 C C . HIS A 1 119 ? 4.449 10.540 -19.036 1.00 83.19 119 HIS A C 1
ATOM 902 O O . HIS A 1 119 ? 4.049 10.993 -20.106 1.00 83.19 119 HIS A O 1
ATOM 908 N N . ALA A 1 120 ? 3.855 10.820 -17.879 1.00 87.31 120 ALA A N 1
ATOM 909 C CA . ALA A 1 120 ? 2.800 11.813 -17.741 1.00 87.31 120 ALA A CA 1
ATOM 910 C C . ALA A 1 120 ? 3.277 12.838 -16.719 1.00 87.31 120 ALA A C 1
ATOM 912 O O . ALA A 1 120 ? 3.706 12.449 -15.631 1.00 87.31 120 ALA A O 1
ATOM 913 N N . GLU A 1 121 ? 3.216 14.116 -17.081 1.00 90.75 121 GLU A N 1
ATOM 914 C CA . GLU A 1 121 ? 3.526 15.187 -16.142 1.00 90.75 121 GLU A CA 1
ATOM 915 C C . GLU A 1 121 ? 2.493 15.197 -15.009 1.00 90.75 121 GLU A C 1
ATOM 917 O O . GLU A 1 121 ? 1.301 15.005 -15.268 1.00 90.75 121 GLU A O 1
ATOM 922 N N . PRO A 1 122 ? 2.920 15.414 -13.757 1.00 90.38 122 PRO A N 1
ATOM 923 C CA . PRO A 1 122 ? 1.996 15.622 -12.656 1.00 90.38 122 PRO A CA 1
ATOM 924 C C . PRO A 1 122 ? 1.156 16.877 -12.886 1.00 90.38 122 PRO A C 1
ATOM 926 O O . PRO A 1 122 ? 1.683 17.954 -13.169 1.00 90.38 122 PRO A O 1
ATOM 929 N N . ASP A 1 123 ? -0.154 16.751 -12.713 1.00 87.50 123 ASP A N 1
ATOM 930 C CA . ASP A 1 123 ? -1.063 17.883 -12.828 1.00 87.50 123 ASP A CA 1
ATOM 931 C C . ASP A 1 123 ? -1.020 18.765 -11.570 1.00 87.50 123 ASP A C 1
ATOM 933 O O . ASP A 1 123 ? -1.040 18.280 -10.438 1.00 87.50 123 ASP A O 1
ATOM 937 N N . GLY A 1 124 ? -1.048 20.084 -11.770 1.00 85.00 124 GLY A N 1
ATOM 938 C CA . GLY A 1 124 ? -1.213 21.069 -10.701 1.00 85.00 124 GLY A CA 1
ATOM 939 C C . GLY A 1 124 ? 0.084 21.702 -10.189 1.00 85.00 124 GLY A C 1
ATOM 940 O O . GLY A 1 124 ? 1.184 21.460 -10.673 1.00 85.00 124 GLY A O 1
ATOM 941 N N . HIS A 1 125 ? -0.067 22.587 -9.201 1.00 87.19 125 HIS A N 1
ATOM 942 C CA . HIS A 1 125 ? 1.035 23.376 -8.626 1.00 87.19 125 HIS A CA 1
ATOM 943 C C . HIS A 1 125 ? 1.221 23.146 -7.120 1.00 87.19 125 HIS A C 1
ATOM 945 O O . HIS A 1 125 ? 1.973 23.864 -6.463 1.00 87.19 125 HIS A O 1
ATOM 951 N N . HIS A 1 126 ? 0.536 22.150 -6.561 1.00 92.19 126 HIS A N 1
ATOM 952 C CA . HIS A 1 126 ? 0.643 21.788 -5.153 1.00 92.19 126 HIS A CA 1
ATOM 953 C C . HIS A 1 126 ? 1.936 21.007 -4.866 1.00 92.19 126 HIS A C 1
ATOM 955 O O . HIS A 1 126 ? 2.575 20.465 -5.771 1.00 92.19 126 HIS A O 1
ATOM 961 N N . LEU A 1 127 ? 2.315 20.924 -3.595 1.00 94.38 127 LEU A N 1
ATOM 962 C CA . LEU A 1 127 ? 3.549 20.315 -3.107 1.00 94.38 127 LEU A CA 1
ATOM 963 C C . LEU A 1 127 ? 3.746 18.889 -3.632 1.00 94.38 127 LEU A C 1
ATOM 965 O O . LEU A 1 127 ? 4.846 18.554 -4.066 1.00 94.38 127 LEU A O 1
ATOM 969 N N . LEU A 1 128 ? 2.691 18.065 -3.650 1.00 95.00 128 LEU A N 1
ATOM 970 C CA . LEU A 1 128 ? 2.775 16.710 -4.204 1.00 95.00 128 LEU A CA 1
ATOM 971 C C . LEU A 1 128 ? 3.157 16.698 -5.693 1.00 95.00 128 LEU A C 1
ATOM 973 O O . LEU A 1 128 ? 4.028 15.922 -6.067 1.00 95.00 128 LEU A O 1
ATOM 977 N N . ALA A 1 129 ? 2.569 17.567 -6.522 1.00 93.81 129 ALA A N 1
ATOM 978 C CA . ALA A 1 129 ? 2.873 17.637 -7.952 1.00 93.81 129 ALA A CA 1
ATOM 979 C C . ALA A 1 129 ? 4.305 18.133 -8.185 1.00 93.81 129 ALA A C 1
ATOM 981 O O . ALA A 1 129 ? 5.032 17.570 -8.998 1.00 93.81 129 ALA A O 1
ATOM 982 N N . GLN A 1 130 ? 4.753 19.124 -7.406 1.00 92.62 130 GLN A N 1
ATOM 983 C CA . GLN A 1 130 ? 6.135 19.609 -7.458 1.00 92.62 130 GLN A CA 1
ATOM 984 C C . GLN A 1 130 ? 7.140 18.510 -7.083 1.00 92.62 130 GLN A C 1
ATOM 986 O O . GLN A 1 130 ? 8.150 18.349 -7.761 1.00 92.62 130 GLN A O 1
ATOM 991 N N . LEU A 1 131 ? 6.849 17.719 -6.044 1.00 92.75 131 LEU A N 1
ATOM 992 C CA . LEU A 1 131 ? 7.684 16.583 -5.645 1.00 92.75 131 LEU A CA 1
ATOM 993 C C . LEU A 1 131 ? 7.692 15.472 -6.702 1.00 92.75 131 LEU A C 1
ATOM 995 O O . LEU A 1 131 ? 8.746 14.920 -7.009 1.00 92.75 131 LEU A O 1
ATOM 999 N N . GLN A 1 132 ? 6.528 15.133 -7.258 1.00 93.38 132 GLN A N 1
ATOM 1000 C CA . GLN A 1 132 ? 6.414 14.139 -8.325 1.00 93.38 132 GLN A CA 1
ATOM 1001 C C . GLN A 1 132 ? 7.170 14.580 -9.583 1.00 93.38 132 GLN A C 1
ATOM 1003 O O . GLN A 1 132 ? 7.840 13.759 -10.196 1.00 93.38 132 GLN A O 1
ATOM 1008 N N . SER A 1 133 ? 7.125 15.869 -9.927 1.00 92.75 133 SER A N 1
ATOM 1009 C CA . SER A 1 133 ? 7.846 16.434 -11.073 1.00 92.75 133 SER A CA 1
ATOM 1010 C C . SER A 1 133 ? 9.358 16.426 -10.825 1.00 92.75 133 SER A C 1
ATOM 1012 O O . SER A 1 133 ? 10.128 15.982 -11.671 1.00 92.75 133 SER A O 1
ATOM 1014 N N . ALA A 1 134 ? 9.794 16.799 -9.618 1.00 91.44 134 ALA A N 1
ATOM 1015 C CA . ALA A 1 134 ? 11.191 16.701 -9.202 1.00 91.44 134 ALA A CA 1
ATOM 1016 C C . ALA A 1 134 ? 11.731 15.258 -9.264 1.00 91.44 134 ALA A C 1
ATOM 1018 O O . ALA A 1 134 ? 12.877 15.041 -9.653 1.00 91.44 134 ALA A O 1
ATOM 1019 N N . LEU A 1 135 ? 10.910 14.263 -8.911 1.00 91.31 135 LEU A N 1
ATOM 1020 C CA . LEU A 1 135 ? 11.243 12.845 -9.071 1.00 91.31 135 LEU A CA 1
ATOM 1021 C C . LEU A 1 135 ? 11.299 12.421 -10.543 1.00 91.31 135 LEU A C 1
ATOM 1023 O O . LEU A 1 135 ? 12.259 11.758 -10.928 1.00 91.31 135 LEU A O 1
ATOM 1027 N N . LEU A 1 136 ? 10.305 12.824 -11.340 1.00 91.38 136 LEU A N 1
ATOM 1028 C CA . LEU A 1 136 ? 10.195 12.496 -12.761 1.00 91.38 136 LEU A CA 1
ATOM 1029 C C . LEU A 1 136 ? 11.413 12.985 -13.557 1.00 91.38 136 LEU A C 1
ATOM 1031 O O . LEU A 1 136 ? 11.946 12.238 -14.370 1.00 91.38 136 LEU A O 1
ATOM 1035 N N . HIS A 1 137 ? 11.863 14.210 -13.276 1.00 90.75 137 HIS A N 1
ATOM 1036 C CA . HIS A 1 137 ? 12.967 14.885 -13.973 1.00 90.75 137 HIS A CA 1
ATOM 1037 C C . HIS A 1 137 ? 14.318 14.747 -13.257 1.00 90.75 137 HIS A C 1
ATOM 1039 O O . HIS A 1 137 ? 15.274 15.447 -13.586 1.00 90.75 137 HIS A O 1
ATOM 1045 N N . LEU A 1 138 ? 14.396 13.899 -12.224 1.00 88.81 138 LEU A N 1
ATOM 1046 C CA . LEU A 1 138 ? 15.594 13.670 -11.406 1.00 88.81 138 LEU A CA 1
ATOM 1047 C C . LEU A 1 138 ? 16.210 14.952 -10.793 1.00 88.81 138 LEU A C 1
ATOM 1049 O O . LEU A 1 138 ? 17.405 15.014 -10.501 1.00 88.81 138 LEU A O 1
ATOM 1053 N N . GLN A 1 139 ? 15.401 15.981 -10.541 1.00 87.62 139 GLN A N 1
ATOM 1054 C CA . GLN A 1 139 ? 15.859 17.275 -10.034 1.00 87.62 139 GLN A CA 1
ATOM 1055 C C . GLN A 1 139 ? 15.758 17.344 -8.505 1.00 87.62 139 GLN A C 1
ATOM 1057 O O . GLN A 1 139 ? 14.656 17.299 -7.961 1.00 87.62 139 GLN A O 1
ATOM 1062 N N . PRO A 1 140 ? 16.865 17.491 -7.757 1.00 84.06 140 PRO A N 1
ATOM 1063 C CA . PRO A 1 140 ? 16.793 17.607 -6.307 1.00 84.06 140 PRO A CA 1
ATOM 1064 C C . PRO A 1 140 ? 16.133 18.925 -5.881 1.00 84.06 140 PRO A C 1
ATOM 1066 O O . PRO A 1 140 ? 16.445 19.999 -6.394 1.00 84.06 140 PRO A O 1
ATOM 1069 N N . MET A 1 141 ? 15.270 18.853 -4.870 1.00 85.62 141 MET A N 1
ATOM 1070 C CA . MET A 1 141 ? 14.648 20.031 -4.265 1.00 85.62 141 MET A CA 1
ATOM 1071 C C . MET A 1 141 ? 15.515 20.557 -3.117 1.00 85.62 141 MET A C 1
ATOM 1073 O O . MET A 1 141 ? 15.864 19.812 -2.196 1.00 85.62 141 MET A O 1
ATOM 1077 N N . ALA A 1 142 ? 15.863 21.845 -3.144 1.00 85.88 142 ALA A N 1
ATOM 1078 C CA . ALA A 1 142 ? 16.633 22.453 -2.066 1.00 85.88 142 ALA A CA 1
ATOM 1079 C C . ALA A 1 142 ? 15.747 22.708 -0.825 1.00 85.88 142 ALA A C 1
ATOM 1081 O O . ALA A 1 142 ? 14.570 23.055 -0.954 1.00 85.88 142 ALA A O 1
ATOM 1082 N N . PRO A 1 143 ? 16.279 22.577 0.404 1.00 86.19 143 PRO A N 1
ATOM 1083 C CA . PRO A 1 143 ? 15.514 22.890 1.606 1.00 86.19 143 PRO A CA 1
ATOM 1084 C C . PRO A 1 143 ? 14.954 24.318 1.571 1.00 86.19 143 PRO A C 1
ATOM 1086 O O . PRO A 1 143 ? 15.694 25.277 1.368 1.00 86.19 143 PRO A O 1
ATOM 1089 N N . GLY A 1 144 ? 13.642 24.455 1.770 1.00 86.00 144 GLY A N 1
ATOM 1090 C CA . GLY A 1 144 ? 12.958 25.752 1.766 1.00 86.00 144 GLY A CA 1
ATOM 1091 C C . GLY A 1 144 ? 12.773 26.392 0.385 1.00 86.00 144 GLY A C 1
ATOM 1092 O O . GLY A 1 144 ? 12.320 27.530 0.323 1.00 86.00 144 GLY A O 1
ATOM 1093 N N . SER A 1 145 ? 13.084 25.696 -0.717 1.00 87.62 145 SER A N 1
ATOM 1094 C CA . SER A 1 145 ? 12.892 26.237 -2.072 1.00 87.62 145 SER A CA 1
ATOM 1095 C C . SER A 1 145 ? 11.449 26.165 -2.571 1.00 87.62 145 SER A C 1
ATOM 1097 O O . SER A 1 145 ? 11.144 26.694 -3.636 1.00 87.62 145 SER A O 1
ATOM 1099 N N . VAL A 1 146 ? 10.566 25.489 -1.835 1.00 87.19 146 VAL A N 1
ATOM 1100 C CA . VAL A 1 146 ? 9.168 25.297 -2.224 1.00 87.19 146 VAL A CA 1
ATOM 1101 C C . VAL A 1 146 ? 8.305 26.395 -1.632 1.00 87.19 146 VAL A C 1
ATOM 1103 O O . VAL A 1 146 ? 8.288 26.601 -0.419 1.00 87.19 146 VAL A O 1
ATOM 1106 N N . THR A 1 147 ? 7.541 27.064 -2.492 1.00 86.31 147 THR A N 1
ATOM 1107 C CA . THR A 1 147 ? 6.485 27.980 -2.059 1.00 86.31 147 THR A CA 1
ATOM 1108 C C . THR A 1 147 ? 5.175 27.207 -1.982 1.00 86.31 147 THR A C 1
ATOM 1110 O O . THR A 1 147 ? 4.709 26.676 -2.988 1.00 86.31 147 THR A O 1
ATOM 1113 N N . LEU A 1 148 ? 4.597 27.129 -0.784 1.00 87.81 148 LEU A N 1
ATOM 1114 C CA . LEU A 1 148 ? 3.335 26.433 -0.542 1.00 87.81 148 LEU A CA 1
ATOM 1115 C C . LEU A 1 148 ? 2.163 27.395 -0.716 1.00 87.81 148 LEU A C 1
ATOM 1117 O O . LEU A 1 148 ? 2.182 28.502 -0.169 1.00 87.81 148 LEU A O 1
ATOM 1121 N N . ALA A 1 149 ? 1.123 26.961 -1.429 1.00 89.06 149 ALA A N 1
ATOM 1122 C CA . ALA A 1 149 ? -0.144 27.676 -1.398 1.00 89.06 149 ALA A CA 1
ATOM 1123 C C . ALA A 1 149 ? -0.768 27.552 0.013 1.00 89.06 149 ALA A C 1
ATOM 1125 O O . ALA A 1 149 ? -0.654 26.492 0.636 1.00 89.06 149 ALA A O 1
ATOM 1126 N N . PRO A 1 150 ? -1.421 28.597 0.558 1.00 88.12 150 PRO A N 1
ATOM 1127 C CA . PRO A 1 150 ? -1.972 28.570 1.923 1.00 88.12 150 PRO A CA 1
ATOM 1128 C C . PRO A 1 150 ? -2.989 27.439 2.171 1.00 88.12 150 PRO A C 1
ATOM 1130 O O . PRO A 1 150 ? -3.160 26.944 3.292 1.00 88.12 150 PRO A O 1
ATOM 1133 N N . ASP A 1 151 ? -3.675 27.028 1.115 1.00 89.00 151 ASP A N 1
ATOM 1134 C CA . ASP A 1 151 ? -4.699 25.993 1.051 1.00 89.00 151 ASP A CA 1
ATOM 1135 C C . ASP A 1 151 ? -4.178 24.648 0.519 1.00 89.00 151 ASP A C 1
ATOM 1137 O O . ASP A 1 151 ? -4.949 23.698 0.414 1.00 89.00 151 ASP A O 1
ATOM 1141 N N . ASP A 1 152 ? -2.874 24.521 0.259 1.00 92.50 152 ASP A N 1
ATOM 1142 C CA . ASP A 1 152 ? -2.272 23.256 -0.155 1.00 92.50 152 ASP A CA 1
ATOM 1143 C C . ASP A 1 152 ? -2.351 22.223 0.977 1.00 92.50 152 ASP A C 1
ATOM 1145 O O . ASP A 1 152 ? -1.846 22.435 2.084 1.00 92.50 152 ASP A O 1
ATOM 1149 N N . ARG A 1 153 ? -3.026 21.108 0.701 1.00 90.81 153 ARG A N 1
ATOM 1150 C CA . ARG A 1 153 ? -3.166 19.946 1.593 1.00 90.81 153 ARG A CA 1
ATOM 1151 C C . ARG A 1 153 ? -2.753 18.648 0.896 1.00 90.81 153 ARG A C 1
ATOM 1153 O O . ARG A 1 153 ? -3.166 17.570 1.300 1.00 90.81 153 ARG A O 1
ATOM 1160 N N . SER A 1 154 ? -1.967 18.744 -0.177 1.00 93.56 154 SER A N 1
ATOM 1161 C CA . SER A 1 154 ? -1.568 17.582 -0.980 1.00 93.56 154 SER A CA 1
ATOM 1162 C C . SER A 1 154 ? -0.610 16.636 -0.246 1.00 93.56 154 SER A C 1
ATOM 1164 O O . SER A 1 154 ? -0.597 15.440 -0.525 1.00 93.56 154 SER A O 1
ATOM 1166 N N . ILE A 1 155 ? 0.163 17.156 0.713 1.00 94.44 155 ILE A N 1
ATOM 1167 C CA . ILE A 1 155 ? 0.962 16.374 1.662 1.00 94.44 155 ILE A CA 1
ATOM 1168 C C . ILE A 1 155 ? 0.766 16.976 3.051 1.00 94.44 155 ILE A C 1
ATOM 1170 O O . ILE A 1 155 ? 1.039 18.156 3.267 1.00 94.44 155 ILE A O 1
ATOM 1174 N N . GLU A 1 156 ? 0.334 16.154 4.003 1.00 94.31 156 GLU A N 1
ATOM 1175 C CA . GLU A 1 156 ? 0.145 16.550 5.397 1.00 94.31 156 GLU A CA 1
ATOM 1176 C C . GLU A 1 156 ? 0.909 15.604 6.331 1.00 94.31 156 GLU A C 1
ATOM 1178 O O . GLU A 1 156 ? 1.028 14.405 6.078 1.00 94.31 156 GLU A O 1
ATOM 1183 N N . LEU A 1 157 ? 1.430 16.151 7.431 1.00 95.38 157 LEU A N 1
ATOM 1184 C CA . LEU A 1 157 ? 2.092 15.390 8.487 1.00 95.38 157 LEU A CA 1
ATOM 1185 C C . LEU A 1 157 ? 1.310 15.571 9.787 1.00 95.38 157 LEU A C 1
ATOM 1187 O O . LEU A 1 157 ? 1.118 16.695 10.251 1.00 95.38 157 LEU A O 1
ATOM 1191 N N . HIS A 1 158 ? 0.886 14.463 10.392 1.00 95.94 158 HIS A N 1
ATOM 1192 C CA . HIS A 1 158 ? 0.067 14.471 11.602 1.00 95.94 158 HIS A CA 1
ATOM 1193 C C . HIS A 1 158 ? 0.814 13.822 12.770 1.00 95.94 158 HIS A C 1
ATOM 1195 O O . HIS A 1 158 ? 1.049 12.617 12.784 1.00 95.94 158 HIS A O 1
ATOM 1201 N N . GLY A 1 159 ? 1.164 14.618 13.782 1.00 97.00 159 GLY A N 1
ATOM 1202 C CA . GLY A 1 159 ? 1.698 14.111 15.047 1.00 97.00 159 GLY A CA 1
ATOM 1203 C C . GLY A 1 159 ? 0.572 13.678 15.986 1.00 97.00 159 GLY A C 1
ATOM 1204 O O . GLY A 1 159 ? -0.232 14.511 16.402 1.00 97.00 159 GLY A O 1
ATOM 1205 N N . CYS A 1 160 ? 0.518 12.391 16.337 1.00 96.38 160 CYS A N 1
ATOM 1206 C CA . CYS A 1 160 ? -0.526 11.815 17.192 1.00 96.38 160 CYS A CA 1
ATOM 1207 C C . CYS A 1 160 ? 0.069 11.096 18.415 1.00 96.38 160 CYS A C 1
ATOM 1209 O O . CYS A 1 160 ? 1.195 10.611 18.381 1.00 96.38 160 CYS A O 1
ATOM 1211 N N . HIS A 1 161 ? -0.706 10.993 19.501 1.00 93.62 161 HIS A N 1
ATOM 1212 C CA . HIS A 1 161 ? -0.258 10.424 20.785 1.00 93.62 161 HIS A CA 1
ATOM 1213 C C . HIS A 1 161 ? -0.545 8.913 20.930 1.00 93.62 161 HIS A C 1
ATOM 1215 O O . HIS A 1 161 ? -0.580 8.389 22.040 1.00 93.62 161 HIS A O 1
ATOM 1221 N N . GLY A 1 162 ? -0.787 8.209 19.821 1.00 93.75 162 GLY A N 1
ATOM 1222 C CA . GLY A 1 162 ? -1.071 6.772 19.795 1.00 93.75 162 GLY A CA 1
ATOM 1223 C C . GLY A 1 162 ? -1.985 6.367 18.637 1.00 93.75 162 GLY A C 1
ATOM 1224 O O . GLY A 1 162 ? -2.642 7.219 18.041 1.00 93.75 162 GLY A O 1
ATOM 1225 N N . ARG A 1 163 ? -2.056 5.058 18.356 1.00 93.31 163 ARG A N 1
ATOM 1226 C CA . ARG A 1 163 ? -2.758 4.499 17.181 1.00 93.31 163 ARG A CA 1
ATOM 1227 C C . ARG A 1 163 ? -4.259 4.803 17.151 1.00 93.31 163 ARG A C 1
ATOM 1229 O O . ARG A 1 163 ? -4.799 5.104 16.097 1.00 93.31 163 ARG A O 1
ATOM 1236 N N . LEU A 1 164 ? -4.939 4.754 18.301 1.00 94.69 164 LEU A N 1
ATOM 1237 C CA . LEU A 1 164 ? -6.369 5.079 18.359 1.00 94.69 164 LEU A CA 1
ATOM 1238 C C . LEU A 1 164 ? -6.607 6.542 17.961 1.00 94.69 164 LEU A C 1
ATOM 1240 O O . LEU A 1 164 ? -7.422 6.821 17.089 1.00 94.69 164 LEU A O 1
ATOM 1244 N N . ARG A 1 165 ? -5.833 7.468 18.542 1.00 96.25 165 ARG A N 1
ATOM 1245 C CA . ARG A 1 165 ? -5.948 8.896 18.232 1.00 96.25 165 ARG A CA 1
ATOM 1246 C C . ARG A 1 165 ? -5.556 9.206 16.788 1.00 96.25 165 ARG A C 1
ATOM 1248 O O . ARG A 1 165 ? -6.162 10.071 16.173 1.00 96.25 165 ARG A O 1
ATOM 1255 N N . GLU A 1 166 ? -4.559 8.509 16.255 1.00 96.81 166 GLU A N 1
ATOM 1256 C CA . GLU A 1 166 ? -4.170 8.590 14.845 1.00 96.81 166 GLU A CA 1
ATOM 1257 C C . GLU A 1 166 ? -5.334 8.222 13.913 1.00 96.81 166 GLU A C 1
ATOM 1259 O O . GLU A 1 166 ? -5.620 8.969 12.981 1.00 96.81 166 GLU A O 1
ATOM 1264 N N . LEU A 1 167 ? -6.064 7.140 14.206 1.00 96.44 167 LEU A N 1
ATOM 1265 C CA . LEU A 1 167 ? -7.239 6.728 13.430 1.00 96.44 167 LEU A CA 1
ATOM 1266 C C . LEU A 1 167 ? -8.420 7.698 13.560 1.00 96.44 167 LEU A C 1
ATOM 1268 O O . LEU A 1 167 ? -9.095 7.962 12.568 1.00 96.44 167 LEU A O 1
ATOM 1272 N N . GLU A 1 168 ? -8.663 8.254 14.748 1.00 95.88 168 GLU A N 1
ATOM 1273 C CA . GLU A 1 168 ? -9.676 9.303 14.938 1.00 95.88 168 GLU A CA 1
ATOM 1274 C C . GLU A 1 168 ? -9.348 10.554 14.114 1.00 95.88 168 GLU A C 1
ATOM 1276 O O . GLU A 1 168 ? -10.206 11.082 13.411 1.00 95.88 168 GLU A O 1
ATOM 1281 N N . VAL A 1 169 ? -8.090 11.011 14.168 1.00 97.00 169 VAL A N 1
ATOM 1282 C CA . VAL A 1 169 ? -7.622 12.155 13.375 1.00 97.00 169 VAL A CA 1
ATOM 1283 C C . VAL A 1 169 ? -7.742 11.848 11.885 1.00 97.00 169 VAL A C 1
ATOM 1285 O O . VAL A 1 169 ? -8.224 12.694 11.136 1.00 97.00 169 VAL A O 1
ATOM 1288 N N . LEU A 1 170 ? -7.369 10.643 11.448 1.00 96.88 170 LEU A N 1
ATOM 1289 C CA . LEU A 1 170 ? -7.546 10.204 10.065 1.00 96.88 170 LEU A CA 1
ATOM 1290 C C . LEU A 1 170 ? -9.019 10.260 9.638 1.00 96.88 170 LEU A C 1
ATOM 1292 O O . LEU A 1 170 ? -9.312 10.813 8.582 1.00 96.88 170 LEU A O 1
ATOM 1296 N N . GLN A 1 171 ? -9.946 9.738 10.447 1.00 96.56 171 GLN A N 1
ATOM 1297 C CA . GLN A 1 171 ? -11.381 9.806 10.157 1.00 96.56 171 GLN A CA 1
ATOM 1298 C C . GLN A 1 171 ? -11.845 11.258 9.995 1.00 96.56 171 GLN A C 1
ATOM 1300 O O . GLN A 1 171 ? -12.531 11.568 9.024 1.00 96.56 171 GLN A O 1
ATOM 1305 N N . ASP A 1 172 ? -11.435 12.155 10.894 1.00 95.88 172 ASP A N 1
ATOM 1306 C CA . ASP A 1 172 ? -11.767 13.581 10.804 1.00 95.88 172 ASP A CA 1
ATOM 1307 C C . ASP A 1 172 ? -11.214 14.223 9.522 1.00 95.88 172 ASP A C 1
ATOM 1309 O O . ASP A 1 172 ? -11.917 14.993 8.862 1.00 95.88 172 ASP A O 1
ATOM 1313 N N . ARG A 1 173 ? -9.977 13.888 9.124 1.00 96.06 173 ARG A N 1
ATOM 1314 C CA . ARG A 1 173 ? -9.377 14.374 7.868 1.00 96.06 173 ARG A CA 1
ATOM 1315 C C . ARG A 1 173 ? -10.112 13.851 6.642 1.00 96.06 173 ARG A C 1
ATOM 1317 O O . ARG A 1 173 ? -10.388 14.630 5.734 1.00 96.06 173 ARG A O 1
ATOM 1324 N N . LEU A 1 174 ? -10.467 12.568 6.627 1.00 96.19 174 LEU A N 1
ATOM 1325 C CA . LEU A 1 174 ? -11.227 11.971 5.534 1.00 96.19 174 LEU A CA 1
ATOM 1326 C C . LEU A 1 174 ? -12.630 12.574 5.442 1.00 96.19 174 LEU A C 1
ATOM 1328 O O . LEU A 1 174 ? -13.049 12.938 4.353 1.00 96.19 174 LEU A O 1
ATOM 1332 N N . LEU A 1 175 ? -13.333 12.770 6.560 1.00 95.81 175 LEU A N 1
ATOM 1333 C CA . LEU A 1 175 ? -14.638 13.440 6.565 1.00 95.81 175 LEU A CA 1
ATOM 1334 C C . LEU A 1 175 ? -14.544 14.870 6.020 1.00 95.81 175 LEU A C 1
ATOM 1336 O O . LEU A 1 175 ? -15.369 15.265 5.199 1.00 95.81 175 LEU A O 1
ATOM 1340 N N . ALA A 1 176 ? -13.522 15.628 6.424 1.00 94.81 176 ALA A N 1
ATOM 1341 C CA . ALA A 1 176 ? -13.288 16.971 5.899 1.00 94.81 176 ALA A CA 1
ATOM 1342 C C . ALA A 1 176 ? -12.989 16.962 4.389 1.00 94.81 176 ALA A C 1
ATOM 1344 O O . ALA A 1 176 ? -13.505 17.809 3.662 1.00 94.81 176 ALA A O 1
ATOM 1345 N N . LEU A 1 177 ? -12.199 15.995 3.912 1.00 94.69 177 LEU A N 1
ATOM 1346 C CA . LEU A 1 177 ? -11.910 15.806 2.488 1.00 94.69 177 LEU A CA 1
ATOM 1347 C C . LEU A 1 177 ? -13.180 15.456 1.697 1.00 94.69 177 LEU A C 1
ATOM 1349 O O . LEU A 1 177 ? -13.432 16.036 0.644 1.00 94.69 177 LEU A O 1
ATOM 1353 N N . MET A 1 178 ? -14.012 14.561 2.237 1.00 94.81 178 MET A N 1
ATOM 1354 C CA . MET A 1 178 ? -15.280 14.138 1.634 1.00 94.81 178 MET A CA 1
ATOM 1355 C C . MET A 1 178 ? -16.351 15.241 1.638 1.00 94.81 178 MET A C 1
ATOM 1357 O O . MET A 1 178 ? -17.251 15.221 0.803 1.00 94.81 178 MET A O 1
ATOM 1361 N N . ALA A 1 179 ? -16.260 16.210 2.552 1.00 94.19 179 ALA A N 1
ATOM 1362 C CA . ALA A 1 179 ? -17.121 17.395 2.586 1.00 94.19 179 ALA A CA 1
ATOM 1363 C C . ALA A 1 179 ? -16.620 18.543 1.684 1.00 94.19 179 ALA A C 1
ATOM 1365 O O . ALA A 1 179 ? -17.281 19.579 1.581 1.00 94.19 179 ALA A O 1
ATOM 1366 N N . GLY A 1 180 ? -15.444 18.389 1.068 1.00 92.56 180 GLY A N 1
ATOM 1367 C CA . GLY A 1 180 ? -14.833 19.388 0.197 1.00 92.56 180 GLY A CA 1
ATOM 1368 C C . GLY A 1 180 ? -15.561 19.578 -1.143 1.00 92.56 180 GLY A C 1
ATOM 1369 O O . GLY A 1 180 ? -16.488 18.842 -1.472 1.00 92.56 180 GLY A O 1
ATOM 1370 N N . PRO A 1 181 ? -15.135 20.563 -1.956 1.00 91.00 181 PRO A N 1
ATOM 1371 C CA . PRO A 1 181 ? -15.796 20.907 -3.221 1.00 91.00 181 PRO A CA 1
ATOM 1372 C C . PRO A 1 181 ? -15.662 19.830 -4.308 1.00 91.00 181 PRO A C 1
ATOM 1374 O O . PRO A 1 181 ? -16.495 19.768 -5.208 1.00 91.00 181 PRO A O 1
ATOM 1377 N N . ASN A 1 182 ? -14.619 19.001 -4.241 1.00 90.88 182 ASN A N 1
ATOM 1378 C CA . ASN A 1 182 ? -14.377 17.900 -5.170 1.00 90.88 182 ASN A CA 1
ATOM 1379 C C . ASN A 1 182 ? -13.915 16.661 -4.384 1.00 90.88 182 ASN A C 1
ATOM 1381 O O . ASN A 1 182 ? -12.711 16.393 -4.319 1.00 90.88 182 ASN A O 1
ATOM 1385 N N . PRO A 1 183 ? -14.836 15.967 -3.695 1.00 94.44 183 PRO A N 1
ATOM 1386 C CA . PRO A 1 183 ? -14.472 14.845 -2.849 1.00 94.44 183 PRO A CA 1
ATOM 1387 C C . PRO A 1 183 ? -14.087 13.630 -3.707 1.00 94.44 183 PRO A C 1
ATOM 1389 O O . PRO A 1 183 ? -14.780 13.327 -4.684 1.00 94.44 183 PRO A O 1
ATOM 1392 N N . PRO A 1 184 ? -13.010 12.906 -3.357 1.00 94.88 184 PRO A N 1
ATOM 1393 C CA . PRO A 1 184 ? -12.664 11.663 -4.034 1.00 94.88 184 PRO A CA 1
ATOM 1394 C C . PRO A 1 184 ? -13.730 10.595 -3.773 1.00 94.88 184 PRO A C 1
ATOM 1396 O O . PRO A 1 184 ? -14.491 10.665 -2.803 1.00 94.88 184 PRO A O 1
ATOM 1399 N N . ARG A 1 185 ? -13.776 9.557 -4.610 1.00 95.38 185 ARG A N 1
ATOM 1400 C CA . ARG A 1 185 ? -14.596 8.387 -4.284 1.00 95.38 185 ARG A CA 1
ATOM 1401 C C . ARG A 1 185 ? -13.871 7.586 -3.198 1.00 95.38 185 ARG A C 1
ATOM 1403 O O . ARG A 1 185 ? -12.645 7.536 -3.213 1.00 95.38 185 ARG A O 1
ATOM 1410 N N . PRO A 1 186 ? -14.583 6.896 -2.291 1.00 93.44 186 PRO A N 1
ATOM 1411 C CA . PRO A 1 186 ? -13.933 6.078 -1.264 1.00 93.44 186 PRO A CA 1
ATOM 1412 C C . PRO A 1 186 ? -12.960 5.026 -1.82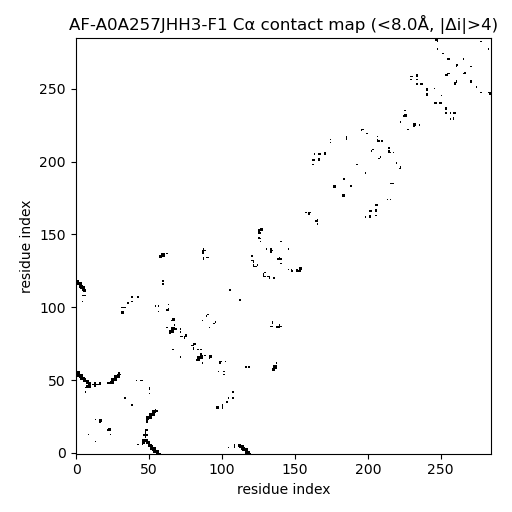4 1.00 93.44 186 PRO A C 1
ATOM 1414 O O . PRO A 1 186 ? -11.959 4.717 -1.192 1.00 93.44 186 PRO A O 1
ATOM 1417 N N . GLU A 1 187 ? -13.230 4.502 -3.023 1.00 94.38 187 GLU A N 1
ATOM 1418 C CA . GLU A 1 187 ? -12.355 3.555 -3.732 1.00 94.38 187 GLU A CA 1
ATOM 1419 C C . GLU A 1 187 ? -11.033 4.161 -4.229 1.00 94.38 187 GLU A C 1
ATOM 1421 O O . GLU A 1 187 ? -10.092 3.418 -4.494 1.00 94.38 187 GLU A O 1
ATOM 1426 N N . ASP A 1 188 ? -10.944 5.491 -4.309 1.00 95.25 188 ASP A N 1
ATOM 1427 C CA . ASP A 1 188 ? -9.725 6.214 -4.675 1.00 95.25 188 ASP A CA 1
ATOM 1428 C C . ASP A 1 188 ? -8.807 6.444 -3.449 1.00 95.25 188 ASP A C 1
ATOM 1430 O O . ASP A 1 188 ? -7.725 7.015 -3.578 1.00 95.25 188 ASP A O 1
ATOM 1434 N N . ILE A 1 189 ? -9.220 6.009 -2.248 1.00 96.12 189 ILE A N 1
ATOM 1435 C CA . ILE A 1 189 ? -8.501 6.222 -0.984 1.00 96.12 189 ILE A CA 1
ATOM 1436 C C . ILE A 1 189 ? -7.893 4.906 -0.492 1.00 96.12 189 ILE A C 1
ATOM 1438 O O . ILE A 1 189 ? -8.598 3.936 -0.212 1.00 96.12 189 ILE A O 1
ATOM 1442 N N . LEU A 1 190 ? -6.573 4.897 -0.302 1.00 96.06 190 LEU A N 1
ATOM 1443 C CA . LEU A 1 190 ? -5.841 3.789 0.307 1.00 96.06 190 LEU A CA 1
ATOM 1444 C C . LEU A 1 190 ? -5.213 4.231 1.631 1.00 96.06 190 LEU A C 1
ATOM 1446 O O . LEU A 1 190 ? -4.431 5.177 1.673 1.00 96.06 190 LEU A O 1
ATOM 1450 N N . VAL A 1 191 ? -5.507 3.492 2.702 1.00 95.56 191 VAL A N 1
ATOM 1451 C CA . VAL A 1 191 ? -4.854 3.647 4.007 1.00 95.56 191 VAL A CA 1
ATOM 1452 C C . VAL A 1 191 ? -3.961 2.435 4.242 1.00 95.56 191 VAL A C 1
ATOM 1454 O O . VAL A 1 191 ? -4.441 1.302 4.267 1.00 95.56 191 VAL A O 1
ATOM 1457 N N . VAL A 1 192 ? -2.662 2.670 4.417 1.00 95.31 192 VAL A N 1
ATOM 1458 C CA . VAL A 1 192 ? -1.666 1.618 4.663 1.00 95.31 192 VAL A CA 1
ATOM 1459 C C . VAL A 1 192 ? -1.138 1.749 6.087 1.00 95.31 192 VAL A C 1
ATOM 1461 O O . VAL A 1 192 ? -0.876 2.850 6.560 1.00 95.31 192 VAL A O 1
ATOM 1464 N N . THR A 1 193 ? -0.962 0.618 6.766 1.00 93.31 193 THR A N 1
ATOM 1465 C CA . THR A 1 193 ? -0.370 0.540 8.107 1.00 93.31 193 THR A CA 1
ATOM 1466 C C . THR A 1 193 ? 0.708 -0.545 8.127 1.00 93.31 193 THR A C 1
ATOM 1468 O O . THR A 1 193 ? 0.530 -1.575 7.471 1.00 93.31 193 THR A O 1
ATOM 1471 N N . PRO A 1 194 ? 1.825 -0.353 8.856 1.00 90.94 194 PRO A N 1
ATOM 1472 C CA . PRO A 1 194 ? 2.891 -1.354 8.940 1.00 90.94 194 PRO A CA 1
ATOM 1473 C C . PRO A 1 194 ? 2.459 -2.645 9.649 1.00 90.94 194 PRO A C 1
ATOM 1475 O O . PRO A 1 194 ? 3.090 -3.681 9.470 1.00 90.94 194 PRO A O 1
ATOM 1478 N N . ASP A 1 195 ? 1.404 -2.585 10.462 1.00 90.56 195 ASP A N 1
ATOM 1479 C CA . ASP A 1 195 ? 0.907 -3.706 11.255 1.00 90.56 195 ASP A CA 1
ATOM 1480 C C . ASP A 1 195 ? -0.622 -3.677 11.255 1.00 90.56 195 ASP A C 1
ATOM 1482 O O . ASP A 1 195 ? -1.275 -3.065 12.111 1.00 90.56 195 ASP A O 1
ATOM 1486 N N . LEU A 1 196 ? -1.190 -4.299 10.224 1.00 90.88 196 LEU A N 1
ATOM 1487 C CA . LEU A 1 196 ? -2.632 -4.353 10.023 1.00 90.88 196 LEU A CA 1
ATOM 1488 C C . LEU A 1 196 ? -3.330 -5.176 11.106 1.00 90.88 196 LEU A C 1
ATOM 1490 O O . LEU A 1 196 ? -4.429 -4.814 11.513 1.00 90.88 196 LEU A O 1
ATOM 1494 N N . GLU A 1 197 ? -2.703 -6.243 11.599 1.00 87.00 197 GLU A N 1
ATOM 1495 C CA . GLU A 1 197 ? -3.319 -7.142 12.576 1.00 87.00 197 GLU A CA 1
ATOM 1496 C C . GLU A 1 197 ? -3.602 -6.434 13.900 1.00 87.00 197 GLU A C 1
ATOM 1498 O O . GLU A 1 197 ? -4.712 -6.527 14.423 1.00 87.00 197 GLU A O 1
ATOM 1503 N N . ALA A 1 198 ? -2.637 -5.667 14.415 1.00 88.75 198 ALA A N 1
ATOM 1504 C CA . ALA A 1 198 ? -2.848 -4.899 15.638 1.00 88.75 198 ALA A CA 1
ATOM 1505 C C . ALA A 1 198 ? -3.727 -3.654 15.423 1.00 88.75 198 ALA A C 1
ATOM 1507 O O . ALA A 1 198 ? -4.327 -3.150 16.371 1.00 88.75 198 ALA A O 1
ATOM 1508 N N . THR A 1 199 ? -3.797 -3.131 14.195 1.00 92.25 199 THR A N 1
ATOM 1509 C CA . THR A 1 199 ? -4.535 -1.893 13.894 1.00 92.25 199 THR A CA 1
ATOM 1510 C C . THR A 1 199 ? -6.005 -2.157 13.555 1.00 92.25 199 THR A C 1
ATOM 1512 O O . THR A 1 199 ? -6.854 -1.338 13.893 1.00 92.25 199 THR A O 1
ATOM 1515 N N . ALA A 1 200 ? -6.335 -3.304 12.953 1.00 91.56 200 ALA A N 1
ATOM 1516 C CA . ALA A 1 200 ? -7.685 -3.641 12.496 1.00 91.56 200 ALA A CA 1
ATOM 1517 C C . ALA A 1 200 ? -8.785 -3.485 13.571 1.00 91.56 200 ALA A C 1
ATOM 1519 O O . ALA A 1 200 ? -9.769 -2.804 13.282 1.00 91.56 200 ALA A O 1
ATOM 1520 N N . PRO A 1 201 ? -8.625 -3.978 14.819 1.00 90.44 201 PRO A N 1
ATOM 1521 C CA . PRO A 1 201 ? -9.643 -3.782 15.857 1.00 90.44 201 PRO A CA 1
ATOM 1522 C C . PRO A 1 201 ? -9.883 -2.307 16.201 1.00 90.44 201 PRO A C 1
ATOM 1524 O O . PRO A 1 201 ? -10.998 -1.916 16.537 1.00 90.44 201 PRO A O 1
ATOM 1527 N N . LEU A 1 202 ? -8.841 -1.473 16.111 1.00 93.75 202 LEU A N 1
ATOM 1528 C CA . LEU A 1 202 ? -8.950 -0.035 16.349 1.00 93.75 202 LEU A CA 1
ATOM 1529 C C . LEU A 1 202 ? -9.651 0.667 15.180 1.00 93.75 202 LEU A C 1
ATOM 1531 O O . LEU A 1 202 ? -10.405 1.610 15.408 1.00 93.75 202 LEU A O 1
ATOM 1535 N N . VAL A 1 203 ? -9.445 0.196 13.942 1.00 94.12 203 VAL A N 1
ATOM 1536 C CA . VAL A 1 203 ? -10.198 0.687 12.777 1.00 94.12 203 VAL A CA 1
ATOM 1537 C C . VAL A 1 203 ? -11.681 0.399 12.968 1.00 94.12 203 VAL A C 1
ATOM 1539 O O . VAL A 1 203 ? -12.483 1.315 12.832 1.00 94.12 203 VAL A O 1
ATOM 1542 N N . ASP A 1 204 ? -12.052 -0.820 13.360 1.00 89.81 204 ASP A N 1
ATOM 1543 C CA . ASP A 1 204 ? -13.456 -1.163 13.612 1.00 89.81 204 ASP A CA 1
ATOM 1544 C C . ASP A 1 204 ? -14.055 -0.349 14.765 1.00 89.81 204 ASP A C 1
ATOM 1546 O O . ASP A 1 204 ? -15.196 0.107 14.679 1.00 89.81 204 ASP A O 1
ATOM 1550 N N . ALA A 1 205 ? -13.272 -0.089 15.813 1.00 89.94 205 ALA A N 1
ATOM 1551 C CA . ALA A 1 205 ? -13.706 0.751 16.922 1.00 89.94 205 ALA A CA 1
ATOM 1552 C C . ALA A 1 205 ? -14.001 2.198 16.488 1.00 89.94 205 ALA A C 1
ATOM 1554 O O . ALA A 1 205 ? -14.983 2.768 16.953 1.00 89.94 205 ALA A O 1
ATOM 1555 N N . VAL A 1 206 ? -13.198 2.786 15.596 1.00 93.75 206 VAL A N 1
ATOM 1556 C CA . VAL A 1 206 ? -13.345 4.191 15.1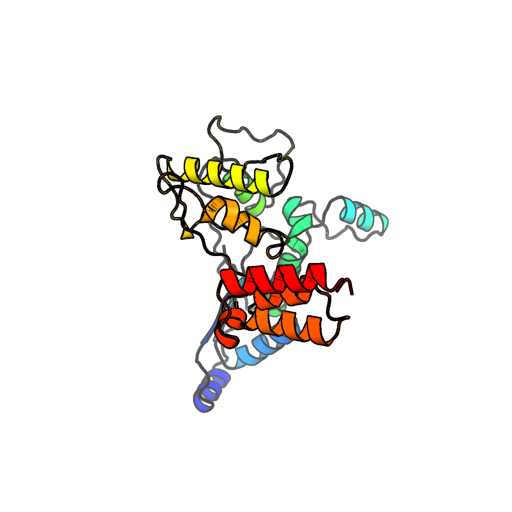65 1.00 93.75 206 VAL A CA 1
ATOM 1557 C C . VAL A 1 206 ? -14.314 4.344 13.987 1.00 93.75 206 VAL A C 1
ATOM 1559 O O . VAL A 1 206 ? -15.190 5.209 14.000 1.00 93.75 206 VAL A O 1
ATOM 1562 N N . PHE A 1 207 ? -14.175 3.510 12.958 1.00 93.81 207 PHE A N 1
ATOM 1563 C CA . PHE A 1 207 ? -14.940 3.607 11.713 1.00 93.81 207 PHE A CA 1
ATOM 1564 C C . PHE A 1 207 ? -16.227 2.779 11.748 1.00 93.81 207 PHE A C 1
ATOM 1566 O O . PHE A 1 207 ? -17.242 3.216 11.209 1.00 93.81 207 PHE A O 1
ATOM 1573 N N . GLY A 1 208 ? -16.215 1.611 12.395 1.00 88.06 208 GLY A N 1
ATOM 1574 C CA . GLY A 1 208 ? -17.362 0.699 12.451 1.00 88.06 208 GLY A CA 1
ATOM 1575 C C . GLY A 1 208 ? -18.452 1.119 13.440 1.00 88.06 208 GLY A C 1
ATOM 1576 O O . GLY A 1 208 ? -19.614 0.768 13.252 1.00 88.06 208 GLY A O 1
ATOM 1577 N N . THR A 1 209 ? -18.105 1.895 14.472 1.00 86.56 209 THR A N 1
ATOM 1578 C CA . THR A 1 209 ? -19.066 2.396 15.476 1.00 86.56 209 THR A CA 1
ATOM 1579 C C . THR A 1 209 ? -19.507 3.843 15.239 1.00 86.56 209 THR A C 1
ATOM 1581 O O . THR A 1 209 ? -20.296 4.389 16.014 1.00 86.56 209 THR A O 1
ATOM 1584 N N . ALA A 1 210 ? -19.015 4.475 14.169 1.00 87.62 210 ALA A N 1
ATOM 1585 C CA . ALA A 1 210 ? -19.320 5.864 13.863 1.00 87.62 210 ALA A CA 1
ATOM 1586 C C . ALA A 1 210 ? -20.829 6.066 13.614 1.00 87.62 210 ALA A C 1
ATOM 1588 O O . ALA A 1 210 ? -21.458 5.249 12.932 1.00 87.62 210 ALA A O 1
ATOM 1589 N N . PRO A 1 211 ? -21.430 7.162 14.122 1.00 90.44 211 PRO A N 1
ATOM 1590 C CA . PRO A 1 211 ? -22.823 7.479 13.832 1.00 90.44 211 PRO A CA 1
ATOM 1591 C C . PRO A 1 211 ? -23.019 7.714 12.323 1.00 90.44 211 PRO A C 1
ATOM 1593 O O . PRO A 1 211 ? -22.059 8.083 11.642 1.00 90.44 211 PRO A O 1
ATOM 1596 N N . PRO A 1 212 ? -24.249 7.577 11.790 1.00 90.00 212 PRO A N 1
ATOM 1597 C CA . PRO A 1 212 ? -24.514 7.676 10.350 1.00 90.00 212 PRO A CA 1
ATOM 1598 C C . PRO A 1 212 ? -23.954 8.942 9.686 1.00 90.00 212 PRO A C 1
ATOM 1600 O O . PRO A 1 212 ? -23.454 8.882 8.570 1.00 90.00 212 PRO A O 1
ATOM 1603 N N . GLU A 1 213 ? -23.972 10.071 10.396 1.00 89.81 213 GLU A N 1
ATOM 1604 C CA . GLU A 1 213 ? -23.471 11.374 9.929 1.00 89.81 213 GLU A CA 1
ATOM 1605 C C . GLU A 1 213 ? -21.945 11.424 9.737 1.00 89.81 213 GLU A C 1
ATOM 1607 O O . GLU A 1 213 ? -21.440 12.259 8.992 1.00 89.81 213 GLU A O 1
ATOM 1612 N N . ARG A 1 214 ? -21.203 10.540 10.414 1.00 91.38 214 ARG A N 1
ATOM 1613 C CA . ARG A 1 214 ? -19.733 10.429 10.359 1.00 91.38 214 ARG A CA 1
ATOM 1614 C C . ARG A 1 214 ? -19.273 9.091 9.777 1.00 91.38 214 ARG A C 1
ATOM 1616 O O . ARG A 1 214 ? -18.098 8.743 9.877 1.00 91.38 214 ARG A O 1
ATOM 1623 N N . SER A 1 215 ? -20.194 8.323 9.203 1.00 92.88 215 SER A N 1
ATOM 1624 C CA . SER A 1 215 ? -19.903 7.004 8.659 1.00 92.88 215 SER A CA 1
ATOM 1625 C C . SER A 1 215 ? -19.184 7.125 7.316 1.00 92.88 215 SER A C 1
ATOM 1627 O O . SER A 1 215 ? -19.649 7.812 6.407 1.00 92.88 215 SER A O 1
ATOM 1629 N N . LEU A 1 216 ? -18.051 6.434 7.188 1.00 93.12 216 LEU A N 1
ATOM 1630 C CA . LEU A 1 216 ? -17.312 6.285 5.937 1.00 93.12 216 LEU A CA 1
ATOM 1631 C C . LEU A 1 216 ? -17.233 4.796 5.588 1.00 93.12 216 LEU A C 1
ATOM 1633 O O . LEU A 1 216 ? -16.842 4.001 6.447 1.00 93.12 216 LEU A O 1
ATOM 1637 N N . PRO A 1 217 ? -17.575 4.389 4.352 1.00 93.06 217 PRO A N 1
ATOM 1638 C CA . PRO A 1 217 ? -17.424 3.001 3.945 1.00 93.06 217 PRO A CA 1
ATOM 1639 C C . PRO A 1 217 ? -15.938 2.641 3.874 1.00 93.06 217 PRO A C 1
ATOM 1641 O O . PRO A 1 217 ? -15.144 3.360 3.270 1.00 93.06 217 PRO A O 1
ATOM 1644 N N . TYR A 1 218 ? -15.566 1.503 4.458 1.00 93.88 218 TYR A N 1
ATOM 1645 C CA . TYR A 1 218 ? -14.198 0.993 4.416 1.00 93.88 218 TYR A CA 1
ATOM 1646 C C . TYR A 1 218 ? -14.180 -0.524 4.232 1.00 93.88 218 TYR A C 1
ATOM 1648 O O . TYR A 1 218 ? -15.163 -1.228 4.477 1.00 93.88 218 TYR A O 1
ATOM 1656 N N . ARG A 1 219 ? -13.031 -1.036 3.790 1.00 91.44 219 ARG A N 1
ATOM 1657 C CA . ARG A 1 219 ? -12.751 -2.469 3.724 1.00 91.44 219 ARG A CA 1
ATOM 1658 C C . ARG A 1 219 ? -11.323 -2.725 4.176 1.00 91.44 219 ARG A C 1
ATOM 1660 O O . ARG A 1 219 ? -10.385 -2.172 3.613 1.00 91.44 219 ARG A O 1
ATOM 1667 N N . LEU A 1 220 ? -11.166 -3.621 5.143 1.00 90.81 220 LEU A N 1
ATOM 1668 C CA . LEU A 1 220 ? -9.858 -4.129 5.542 1.00 90.81 220 LEU A CA 1
ATOM 1669 C C . LEU A 1 220 ? -9.424 -5.229 4.569 1.00 90.81 220 LEU A C 1
ATOM 1671 O O . LEU A 1 220 ? -10.159 -6.187 4.327 1.00 90.81 220 LEU A O 1
ATOM 1675 N N . THR A 1 221 ? -8.229 -5.091 4.000 1.00 88.19 221 THR A N 1
ATOM 1676 C CA . THR A 1 221 ? -7.634 -6.076 3.085 1.00 88.19 221 THR A CA 1
ATOM 1677 C C . THR A 1 221 ? -6.223 -6.412 3.551 1.00 88.19 221 THR A C 1
ATOM 1679 O O . THR A 1 221 ? -5.531 -5.541 4.062 1.00 88.19 221 THR A O 1
ATOM 1682 N N . GLY A 1 222 ? -5.806 -7.676 3.419 1.00 83.94 222 GLY A N 1
ATOM 1683 C CA . GLY A 1 222 ? -4.481 -8.138 3.862 1.00 83.94 222 GLY A CA 1
ATOM 1684 C C . GLY A 1 222 ? -4.439 -8.813 5.239 1.00 83.94 222 GLY A C 1
ATOM 1685 O O . GLY A 1 222 ? -3.370 -9.233 5.667 1.00 83.94 222 GLY A O 1
ATOM 1686 N N . LEU A 1 223 ? -5.578 -8.966 5.924 1.00 80.25 223 LEU A N 1
ATOM 1687 C CA . LEU A 1 223 ? -5.659 -9.810 7.121 1.00 80.25 223 LEU A CA 1
ATOM 1688 C C . LEU A 1 223 ? -5.538 -11.291 6.743 1.00 80.25 223 LEU A C 1
ATOM 1690 O O . LEU A 1 223 ? -6.091 -11.728 5.729 1.00 80.25 223 LEU A O 1
ATOM 1694 N N . ALA A 1 224 ? -4.86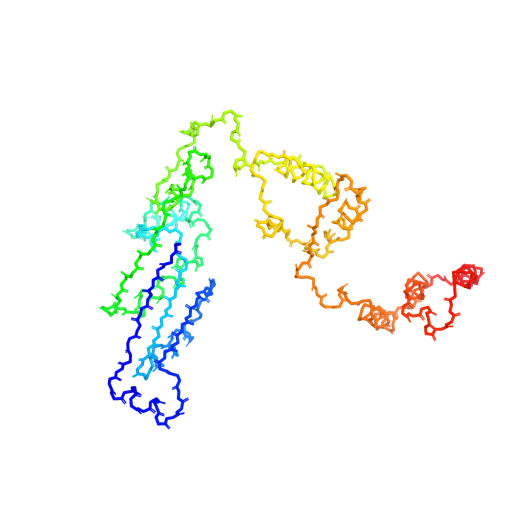2 -12.080 7.582 1.00 73.62 224 ALA A N 1
ATOM 1695 C CA . ALA A 1 224 ? -4.825 -13.527 7.412 1.00 73.62 224 ALA A CA 1
ATOM 1696 C C . ALA A 1 224 ? -6.252 -14.104 7.419 1.00 73.62 224 ALA A C 1
ATOM 1698 O O . ALA A 1 224 ? -7.105 -13.685 8.206 1.00 73.62 224 ALA A O 1
ATOM 1699 N N . ALA A 1 225 ? -6.515 -15.108 6.575 1.00 66.12 225 ALA A N 1
ATOM 1700 C CA . ALA A 1 225 ? -7.837 -15.736 6.476 1.00 66.12 225 ALA A CA 1
ATOM 1701 C C . ALA A 1 225 ? -8.341 -16.279 7.829 1.00 66.12 225 ALA A C 1
ATOM 1703 O O . ALA A 1 225 ? -9.542 -16.272 8.096 1.00 66.12 225 ALA A O 1
ATOM 1704 N N . SER A 1 226 ? -7.421 -16.699 8.700 1.00 59.00 226 SER A N 1
ATOM 1705 C CA . SER A 1 226 ? -7.703 -17.114 10.074 1.00 59.00 226 SER A CA 1
ATOM 1706 C C . SER A 1 226 ? -8.226 -15.989 10.966 1.00 59.00 226 SER A C 1
ATOM 1708 O O . SER A 1 226 ? -9.048 -16.250 11.837 1.00 59.00 226 SER A O 1
ATOM 1710 N N . GLN A 1 227 ? -7.784 -14.750 10.751 1.00 64.44 227 GLN A N 1
ATOM 1711 C CA . GLN A 1 227 ? -8.251 -13.578 11.494 1.00 64.44 227 GLN A CA 1
ATOM 1712 C C . GLN A 1 227 ? -9.570 -13.036 10.935 1.00 64.44 227 GLN A C 1
ATOM 1714 O O . GLN A 1 227 ? -10.405 -12.563 11.700 1.00 64.44 227 GLN A O 1
ATOM 1719 N N . ALA A 1 228 ? -9.784 -13.153 9.622 1.00 66.19 228 ALA A N 1
ATOM 1720 C CA . ALA A 1 228 ? -11.013 -12.714 8.960 1.00 66.19 228 ALA A CA 1
ATOM 1721 C C . ALA A 1 228 ? -12.207 -13.672 9.169 1.00 66.19 228 ALA A C 1
ATOM 1723 O O . ALA A 1 228 ? -13.359 -13.270 9.013 1.00 66.19 228 ALA A O 1
ATOM 1724 N N . SER A 1 229 ? -11.956 -14.944 9.506 1.00 77.38 229 SER A N 1
ATOM 1725 C CA . SER A 1 229 ? -12.980 -15.990 9.623 1.00 77.38 229 SER A CA 1
ATOM 1726 C C . SER A 1 229 ? -13.171 -16.444 11.070 1.00 77.38 229 SER A C 1
ATOM 1728 O O . SER A 1 229 ? -12.316 -17.126 11.636 1.00 77.38 229 SER A O 1
ATOM 1730 N N . ALA A 1 230 ? -14.334 -16.135 11.654 1.00 78.94 230 ALA A N 1
ATOM 1731 C CA . ALA A 1 230 ? -14.664 -16.532 13.026 1.00 78.94 230 ALA A CA 1
ATOM 1732 C C . ALA A 1 230 ? -14.531 -18.055 13.286 1.00 78.94 230 ALA A C 1
ATOM 1734 O O . ALA A 1 230 ? -13.949 -18.420 14.304 1.00 78.94 230 ALA A O 1
ATOM 1735 N N . PRO A 1 231 ? -14.975 -18.968 12.391 1.00 85.25 231 PRO A N 1
ATOM 1736 C CA . PRO A 1 231 ? -14.720 -20.401 12.562 1.00 85.25 231 PRO A CA 1
ATOM 1737 C C . PRO A 1 231 ? -13.234 -20.788 12.542 1.00 85.25 231 PRO A C 1
ATOM 1739 O O . PRO A 1 231 ? -12.824 -21.668 13.295 1.00 85.25 231 PRO A O 1
ATOM 1742 N N . ALA A 1 232 ? -12.426 -20.157 11.684 1.00 83.56 232 ALA A N 1
ATOM 1743 C CA . ALA A 1 232 ? -10.998 -20.462 11.596 1.00 83.56 232 ALA A CA 1
ATOM 1744 C C . ALA A 1 232 ? -10.253 -19.991 12.852 1.00 83.56 232 ALA A C 1
ATOM 1746 O O . ALA A 1 232 ? -9.403 -20.719 13.363 1.00 83.56 232 ALA A O 1
ATOM 1747 N N . ARG A 1 233 ? -10.623 -18.821 13.385 1.00 82.50 233 ARG A N 1
ATOM 1748 C CA . ARG A 1 233 ? -10.110 -18.318 14.662 1.00 82.50 233 ARG A CA 1
ATOM 1749 C C . ARG A 1 233 ? -10.467 -19.244 15.822 1.00 82.50 233 ARG A C 1
ATOM 1751 O O . ARG A 1 233 ? -9.567 -19.673 16.531 1.00 82.50 233 ARG A O 1
ATOM 1758 N N . ALA A 1 234 ? -11.732 -19.660 15.922 1.00 88.88 234 ALA A N 1
ATOM 1759 C CA . ALA A 1 234 ? -12.176 -20.628 16.925 1.00 88.88 234 ALA A CA 1
ATOM 1760 C C . ALA A 1 234 ? -11.376 -21.940 16.872 1.00 88.88 234 ALA A C 1
ATOM 1762 O O . ALA A 1 234 ? -11.024 -22.496 17.910 1.00 88.88 234 ALA A O 1
ATOM 1763 N N . LEU A 1 235 ? -11.067 -22.438 15.669 1.00 90.25 235 LEU A N 1
ATOM 1764 C CA . LEU A 1 235 ? -10.247 -23.637 15.497 1.00 90.25 235 LEU A CA 1
ATOM 1765 C C . LEU A 1 235 ? -8.808 -23.425 15.985 1.00 90.25 235 LEU A C 1
ATOM 1767 O O . LEU A 1 235 ? -8.281 -24.282 16.691 1.00 90.25 235 LEU A O 1
ATOM 1771 N N . LEU A 1 236 ? -8.169 -22.311 15.619 1.00 88.50 236 LEU A N 1
ATOM 1772 C CA . LEU A 1 236 ? -6.806 -22.011 16.067 1.00 88.50 236 LEU A CA 1
ATOM 1773 C C . LEU A 1 236 ? -6.736 -21.818 17.582 1.00 88.50 236 LEU A C 1
ATOM 1775 O O . LEU A 1 236 ? -5.846 -22.383 18.212 1.00 88.50 236 LEU A O 1
ATOM 1779 N N . ASP A 1 237 ? -7.693 -21.097 18.163 1.00 89.25 237 ASP A N 1
ATOM 1780 C CA . ASP A 1 237 ? -7.780 -20.900 19.609 1.00 89.25 237 ASP A CA 1
ATOM 1781 C C . ASP A 1 237 ? -7.996 -22.242 20.327 1.00 89.25 237 ASP A C 1
ATOM 1783 O O . ASP A 1 237 ? -7.356 -22.507 21.341 1.00 89.25 237 ASP A O 1
ATOM 1787 N N . ALA A 1 238 ? -8.812 -23.144 19.767 1.00 91.31 238 ALA A N 1
ATOM 1788 C CA . ALA A 1 238 ? -8.986 -24.497 20.295 1.00 91.31 238 ALA A CA 1
ATOM 1789 C C . ALA A 1 238 ? -7.701 -25.343 20.215 1.00 91.31 238 ALA A C 1
ATOM 1791 O O . ALA A 1 238 ? -7.381 -26.060 21.163 1.00 91.31 238 ALA A O 1
ATOM 1792 N N . LEU A 1 239 ? -6.947 -25.260 19.113 1.00 92.81 239 LEU A N 1
ATOM 1793 C CA . LEU A 1 239 ? -5.661 -25.953 18.965 1.00 92.81 239 LEU A CA 1
ATOM 1794 C C . LEU A 1 239 ? -4.604 -25.399 19.929 1.00 92.81 239 LEU A C 1
ATOM 1796 O O . LEU A 1 239 ? -3.888 -26.176 20.559 1.00 92.81 239 LEU A O 1
ATOM 1800 N N . ALA A 1 240 ? -4.526 -24.074 20.076 1.00 90.00 240 ALA A N 1
ATOM 1801 C CA . ALA A 1 240 ? -3.630 -23.414 21.021 1.00 90.00 240 ALA A CA 1
ATOM 1802 C C . ALA A 1 240 ? -3.975 -23.787 22.469 1.00 90.00 240 ALA A C 1
ATOM 1804 O O . ALA A 1 240 ? -3.084 -24.106 23.255 1.00 90.00 240 ALA A O 1
ATOM 1805 N N . LEU A 1 241 ? -5.267 -23.827 22.800 1.00 92.50 241 LEU A N 1
ATOM 1806 C CA . LEU A 1 241 ? -5.761 -24.262 24.101 1.00 92.50 241 LEU A CA 1
ATOM 1807 C C . LEU A 1 241 ? -5.400 -25.730 24.385 1.00 92.50 241 LEU A C 1
ATOM 1809 O O . LEU A 1 241 ? -4.940 -26.037 25.483 1.00 92.50 241 LEU A O 1
ATOM 1813 N N . ALA A 1 242 ? -5.551 -26.618 23.394 1.00 91.50 242 ALA A N 1
ATOM 1814 C CA . ALA A 1 242 ? -5.204 -28.038 23.504 1.00 91.50 242 ALA A CA 1
ATOM 1815 C C . ALA A 1 242 ? -3.690 -28.291 23.633 1.00 91.50 242 ALA A C 1
ATOM 1817 O O . ALA A 1 242 ? -3.284 -29.264 24.264 1.00 91.50 242 ALA A O 1
ATOM 1818 N N . ALA A 1 243 ? -2.861 -27.428 23.041 1.00 90.88 243 ALA A N 1
ATOM 1819 C CA . ALA A 1 243 ? -1.405 -27.468 23.180 1.00 90.88 243 ALA A CA 1
ATOM 1820 C C . ALA A 1 243 ? -0.894 -26.767 24.456 1.00 90.88 243 ALA A C 1
ATOM 1822 O O . ALA A 1 243 ? 0.262 -26.951 24.840 1.00 90.88 243 ALA A O 1
ATOM 1823 N N . GLY A 1 244 ? -1.730 -25.937 25.085 1.00 87.81 244 GLY A N 1
ATOM 1824 C CA . GLY A 1 244 ? -1.406 -25.146 26.266 1.00 87.81 244 GLY A CA 1
ATOM 1825 C C . GLY A 1 244 ? -1.745 -25.837 27.589 1.00 87.81 244 GLY A C 1
ATOM 1826 O O . GLY A 1 244 ? -1.893 -27.053 27.679 1.00 87.81 244 GLY A O 1
ATOM 1827 N N . ARG A 1 245 ? -1.868 -25.030 28.649 1.00 87.00 245 ARG A N 1
ATOM 1828 C CA . ARG A 1 245 ? -2.197 -25.489 30.013 1.00 87.00 245 ARG A CA 1
ATOM 1829 C C . ARG A 1 245 ? -3.693 -25.452 30.338 1.00 87.00 245 ARG A C 1
ATOM 1831 O O . ARG A 1 245 ? -4.050 -25.685 31.485 1.00 87.00 245 ARG A O 1
ATOM 1838 N N . LEU A 1 246 ? -4.540 -25.226 29.328 1.00 86.88 246 LEU A N 1
ATOM 1839 C CA . LEU A 1 246 ? -5.993 -25.088 29.465 1.00 86.88 246 LEU A CA 1
ATOM 1840 C C . LEU A 1 246 ? -6.391 -23.938 30.401 1.00 86.88 246 LEU A C 1
ATOM 1842 O O . LEU A 1 246 ? -7.198 -24.143 31.307 1.00 86.88 246 LEU A O 1
ATOM 1846 N N . GLU A 1 247 ? -5.845 -22.735 30.158 1.00 86.38 247 GLU A N 1
ATOM 1847 C CA . GLU A 1 247 ? -6.072 -21.632 31.087 1.00 86.38 247 GLU A CA 1
ATOM 1848 C C . GLU A 1 247 ? -7.562 -21.293 31.230 1.00 86.38 247 GLU A C 1
ATOM 1850 O O . GLU A 1 247 ? -8.245 -21.158 30.213 1.00 86.38 247 GLU A O 1
ATOM 1855 N N . ALA A 1 248 ? -8.089 -21.110 32.446 1.00 85.62 248 ALA A N 1
ATOM 1856 C CA . ALA A 1 248 ? -9.524 -20.837 32.646 1.00 85.62 248 ALA A CA 1
ATOM 1857 C C . ALA A 1 248 ? -10.018 -19.619 31.836 1.00 85.62 248 ALA A C 1
ATOM 1859 O O . ALA A 1 248 ? -11.127 -19.618 31.292 1.00 85.62 248 ALA A O 1
ATOM 1860 N N . SER A 1 249 ? -9.168 -18.595 31.714 1.00 85.38 249 SER A N 1
ATOM 1861 C CA . SER A 1 249 ? -9.378 -17.408 30.878 1.00 85.38 249 SER A CA 1
ATOM 1862 C C . SER A 1 249 ? -9.475 -17.757 29.388 1.00 85.38 249 SER A C 1
ATOM 1864 O O . SER A 1 249 ? -10.389 -17.294 28.706 1.00 85.38 249 SER A O 1
ATOM 1866 N N . ALA A 1 250 ? -8.579 -18.610 28.890 1.00 87.12 250 ALA A N 1
ATOM 1867 C CA . ALA A 1 250 ? -8.532 -19.054 27.502 1.00 87.12 250 ALA A CA 1
ATOM 1868 C C . ALA A 1 250 ? -9.693 -20.003 27.156 1.00 87.12 250 ALA A C 1
ATOM 1870 O O . ALA A 1 250 ? -10.293 -19.876 26.088 1.00 87.12 250 ALA A O 1
ATOM 1871 N N . VAL A 1 251 ? -10.074 -20.898 28.077 1.00 90.56 251 VAL A N 1
ATOM 1872 C CA . VAL A 1 251 ? -11.277 -21.737 27.951 1.00 90.56 251 VAL A CA 1
ATOM 1873 C C . VAL A 1 251 ? -12.514 -20.852 27.817 1.00 90.56 251 VAL A C 1
ATOM 1875 O O . VAL A 1 251 ? -13.321 -21.054 26.907 1.00 90.56 251 VAL A O 1
ATOM 1878 N N . MET A 1 252 ? -12.654 -19.837 28.677 1.00 90.19 252 MET A N 1
ATOM 1879 C CA . MET A 1 252 ? -13.790 -18.920 28.588 1.00 90.19 252 MET A CA 1
ATOM 1880 C C . MET A 1 252 ? -13.786 -18.090 27.310 1.00 90.19 252 MET A C 1
ATOM 1882 O O . MET A 1 252 ? -14.841 -17.950 26.691 1.00 90.19 252 MET A O 1
ATOM 1886 N N . ALA A 1 253 ? -12.627 -17.590 26.884 1.00 88.81 253 ALA A N 1
ATOM 1887 C CA . ALA A 1 253 ? -12.504 -16.855 25.630 1.00 88.81 253 ALA A CA 1
ATOM 1888 C C . ALA A 1 253 ? -12.958 -17.702 24.428 1.00 88.81 253 ALA A C 1
ATOM 1890 O O . ALA A 1 253 ? -13.642 -17.191 23.543 1.00 88.81 253 ALA A O 1
ATOM 1891 N N . LEU A 1 254 ? -12.646 -19.004 24.415 1.00 91.88 254 LEU A N 1
ATOM 1892 C CA . LEU A 1 254 ? -13.098 -19.925 23.371 1.00 91.88 254 LEU A CA 1
ATOM 1893 C C . LEU A 1 254 ? -14.615 -20.165 23.428 1.00 91.88 254 LEU A C 1
ATOM 1895 O O . LEU A 1 254 ? -15.282 -20.100 22.395 1.00 91.88 254 LEU A O 1
ATOM 1899 N N . LEU A 1 255 ? -15.177 -20.413 24.617 1.00 92.62 255 LEU A N 1
ATOM 1900 C CA . LEU A 1 255 ? -16.617 -20.651 24.793 1.00 92.62 255 LEU A CA 1
ATOM 1901 C C . LEU A 1 255 ? -17.473 -19.435 24.420 1.00 92.62 255 LEU A C 1
ATOM 1903 O O . LEU A 1 255 ? -18.583 -19.610 23.923 1.00 92.62 255 LEU A O 1
ATOM 1907 N N . GLN A 1 256 ? -16.960 -18.220 24.623 1.00 90.31 256 GLN A N 1
ATOM 1908 C CA . GLN A 1 256 ? -17.645 -16.974 24.264 1.00 90.31 256 GLN A CA 1
ATOM 1909 C C . GLN A 1 256 ? -17.733 -16.739 22.750 1.00 90.31 256 GLN A C 1
ATOM 1911 O O . GLN A 1 256 ? -18.514 -15.898 22.303 1.00 90.31 256 GLN A O 1
ATOM 1916 N N . GLN A 1 257 ? -16.978 -17.477 21.931 1.00 90.50 257 GLN A N 1
ATOM 1917 C CA . GLN A 1 257 ? -17.063 -17.319 20.483 1.00 90.50 257 GLN A CA 1
ATOM 1918 C C . GLN A 1 257 ? -18.408 -17.846 19.954 1.00 90.50 257 GLN A C 1
ATOM 1920 O O . GLN A 1 257 ? -18.754 -19.001 20.215 1.00 90.50 257 GLN A O 1
ATOM 1925 N N . PRO A 1 258 ? -19.151 -17.087 19.120 1.00 87.81 258 PRO A N 1
ATOM 1926 C CA . PRO A 1 258 ? -20.508 -17.461 18.697 1.00 87.81 258 PRO A CA 1
ATOM 1927 C C . PRO A 1 258 ? -20.634 -18.813 17.980 1.00 87.81 258 PRO A C 1
ATOM 1929 O O . PRO A 1 258 ? -21.707 -19.419 17.962 1.00 87.81 258 PRO A O 1
ATOM 1932 N N . VAL A 1 259 ? -19.571 -19.277 17.318 1.00 90.94 259 VAL A N 1
ATOM 1933 C CA . VAL A 1 259 ? -19.539 -20.585 16.636 1.00 90.94 259 VAL A CA 1
ATOM 1934 C C . VAL A 1 259 ? -19.425 -21.725 17.654 1.00 90.94 259 VAL A C 1
ATOM 1936 O O . VAL A 1 259 ? -20.089 -22.750 17.505 1.00 90.94 259 VAL A O 1
ATOM 1939 N N . VAL A 1 260 ? -18.640 -21.521 18.714 1.00 93.62 260 VAL A N 1
ATOM 1940 C CA . VAL A 1 260 ? -18.428 -22.487 19.797 1.00 93.62 260 VAL A CA 1
ATOM 1941 C C . VAL A 1 260 ? -19.644 -22.519 20.718 1.00 93.62 260 VAL A C 1
ATOM 1943 O O . VAL A 1 260 ? -20.214 -23.588 20.926 1.00 93.62 260 VAL A O 1
ATOM 1946 N N . ALA A 1 261 ? -20.111 -21.355 21.182 1.00 92.81 261 ALA A N 1
ATOM 1947 C CA . ALA A 1 261 ? -21.293 -21.229 22.033 1.00 92.81 261 ALA A CA 1
ATOM 1948 C C . ALA A 1 261 ? -22.507 -21.953 21.429 1.00 92.81 261 ALA A C 1
ATOM 1950 O O . ALA A 1 261 ? -23.110 -22.812 22.072 1.00 92.81 261 ALA A O 1
ATOM 1951 N N . ARG A 1 262 ? -22.796 -21.714 20.138 1.00 91.81 262 ARG A N 1
ATOM 1952 C CA . ARG A 1 262 ? -23.874 -22.417 19.421 1.00 91.81 262 ARG A CA 1
ATOM 1953 C C . ARG A 1 262 ? -23.675 -23.926 19.359 1.00 91.81 262 ARG A C 1
ATOM 1955 O O . ARG A 1 262 ? -24.645 -24.662 19.510 1.00 91.81 262 ARG A O 1
ATOM 1962 N N . ARG A 1 263 ? -22.445 -24.407 19.151 1.00 92.88 263 ARG A N 1
ATOM 1963 C CA . ARG A 1 263 ? -22.153 -25.848 19.078 1.00 92.88 263 ARG A CA 1
ATOM 1964 C C . ARG A 1 263 ? -22.425 -26.572 20.400 1.00 92.88 263 ARG A C 1
ATOM 1966 O O . ARG A 1 263 ? -22.770 -27.757 20.359 1.00 92.88 263 ARG A O 1
ATOM 1973 N N . PHE A 1 264 ? -22.266 -25.878 21.526 1.00 93.69 264 PHE A N 1
ATOM 1974 C CA . PHE A 1 264 ? -22.505 -26.395 22.878 1.00 93.69 264 PHE A CA 1
ATOM 1975 C C . PHE A 1 264 ? -23.847 -25.957 23.486 1.00 93.69 264 PHE A C 1
ATOM 1977 O O . PHE A 1 264 ? -24.146 -26.341 24.611 1.00 93.69 264 PHE A O 1
ATOM 1984 N N . GLY A 1 265 ? -24.670 -25.199 22.752 1.00 93.75 265 GLY A N 1
ATOM 1985 C CA . GLY A 1 265 ? -25.968 -24.719 23.236 1.00 93.75 265 GLY A CA 1
ATOM 1986 C C . GLY A 1 265 ? -25.864 -23.720 24.392 1.00 93.75 265 GLY A C 1
ATOM 1987 O O . GLY A 1 265 ? -26.754 -23.677 25.233 1.00 93.75 265 GLY A O 1
ATOM 1988 N N . LEU A 1 266 ? -24.773 -22.953 24.454 1.00 93.31 266 LEU A N 1
ATOM 1989 C CA . LEU A 1 266 ? -24.534 -21.961 25.497 1.00 93.31 266 LEU A CA 1
ATOM 1990 C C . LEU A 1 266 ? -25.113 -20.611 25.072 1.00 93.31 266 LEU A C 1
ATOM 1992 O O . LEU A 1 266 ? -24.701 -20.045 24.057 1.00 93.31 266 LEU A O 1
ATOM 1996 N N . ASP A 1 267 ? -26.058 -20.104 25.856 1.00 91.69 267 ASP A N 1
ATOM 1997 C CA . ASP A 1 267 ? -26.509 -18.719 25.789 1.00 91.69 267 ASP A CA 1
ATOM 1998 C C . ASP A 1 267 ? -25.709 -17.833 26.764 1.00 91.69 267 ASP A C 1
ATOM 2000 O O . ASP A 1 267 ? -24.809 -18.289 27.475 1.00 91.69 267 ASP A O 1
ATOM 2004 N N . GLU A 1 268 ? -26.006 -16.536 26.776 1.00 87.94 268 GLU A N 1
ATOM 2005 C CA . GLU A 1 268 ? -25.290 -15.558 27.601 1.00 87.94 268 GLU A CA 1
ATOM 2006 C C . GLU A 1 268 ? -25.435 -15.844 29.108 1.00 87.94 268 GLU A C 1
ATOM 2008 O O . GLU A 1 268 ? -24.471 -15.711 29.865 1.00 87.94 268 GLU A O 1
ATOM 2013 N N . ALA A 1 269 ? -26.604 -16.331 29.539 1.00 91.31 269 ALA A N 1
ATOM 2014 C CA . ALA A 1 269 ? -26.857 -16.714 30.926 1.00 91.31 269 ALA A CA 1
ATOM 2015 C C . ALA A 1 269 ? -26.054 -17.962 31.331 1.00 91.31 269 ALA A C 1
ATOM 2017 O O . ALA A 1 269 ? -25.447 -17.990 32.405 1.00 91.31 269 ALA A O 1
ATOM 2018 N N . ALA A 1 270 ? -25.993 -18.975 30.463 1.00 91.50 270 ALA A N 1
ATOM 2019 C CA . ALA A 1 270 ? -25.186 -20.170 30.673 1.00 91.50 270 ALA A CA 1
ATOM 2020 C C . ALA A 1 270 ? -23.689 -19.837 30.726 1.00 91.50 270 ALA A C 1
ATOM 2022 O O . ALA A 1 270 ? -22.984 -20.338 31.600 1.00 91.50 270 ALA A O 1
ATOM 2023 N N . LEU A 1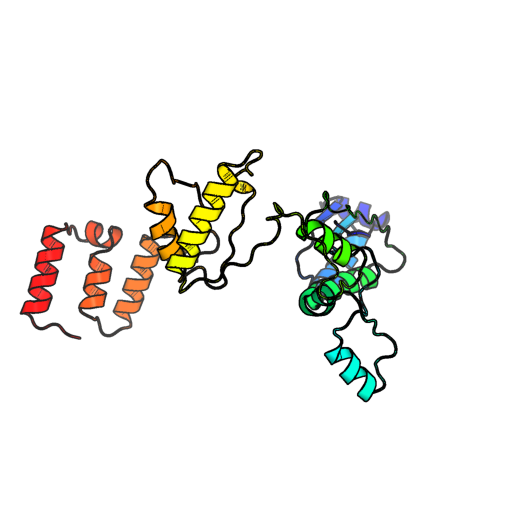 271 ? -23.198 -18.956 29.848 1.00 90.81 271 LEU A N 1
ATOM 2024 C CA . LEU A 1 271 ? -21.804 -18.498 29.879 1.00 90.81 271 LEU A CA 1
ATOM 2025 C C . LEU A 1 271 ? -21.467 -17.767 31.186 1.00 90.81 271 LEU A C 1
ATOM 2027 O O . LEU A 1 271 ? -20.393 -17.994 31.748 1.00 90.81 271 LEU A O 1
ATOM 2031 N N . ALA A 1 272 ? -22.378 -16.936 31.700 1.00 89.06 272 ALA A N 1
ATOM 2032 C CA . ALA A 1 272 ? -22.204 -16.264 32.988 1.00 89.06 272 ALA A CA 1
ATOM 2033 C C . ALA A 1 272 ? -22.139 -17.261 34.160 1.00 89.06 272 ALA A C 1
ATOM 2035 O O . ALA A 1 272 ? -21.284 -17.122 35.038 1.00 89.06 272 ALA A O 1
ATOM 2036 N N . LEU A 1 273 ? -22.983 -18.301 34.150 1.00 91.69 273 LEU A N 1
ATOM 2037 C CA . LEU A 1 273 ? -22.945 -19.381 35.144 1.00 91.69 273 LEU A CA 1
ATOM 2038 C C . LEU A 1 273 ? -21.628 -20.160 35.096 1.00 91.69 273 LEU A C 1
ATOM 2040 O O . LEU A 1 273 ? -21.003 -20.361 36.135 1.00 91.69 273 LEU A O 1
ATOM 2044 N N . VAL A 1 274 ? -21.172 -20.546 33.900 1.00 89.19 274 VAL A N 1
ATOM 2045 C CA . VAL A 1 274 ? -19.890 -21.248 33.718 1.00 89.19 274 VAL A CA 1
ATOM 2046 C C . VAL A 1 274 ? -18.729 -20.399 34.235 1.00 89.19 274 VAL A C 1
ATOM 2048 O O . VAL A 1 274 ? -17.860 -20.912 34.941 1.00 89.19 274 VAL A O 1
ATOM 2051 N N . HIS A 1 275 ? -18.729 -19.094 33.950 1.00 86.81 275 HIS A N 1
ATOM 2052 C CA . HIS A 1 275 ? -17.719 -18.178 34.477 1.00 86.81 275 HIS A CA 1
ATOM 2053 C C . HIS A 1 275 ? -17.741 -18.113 36.016 1.00 86.81 275 HIS A C 1
ATOM 2055 O O . HIS A 1 275 ? -16.683 -18.122 36.649 1.00 86.81 275 HIS A O 1
ATOM 2061 N N . GLY A 1 276 ? -18.934 -18.089 36.621 1.00 85.69 276 GLY A N 1
ATOM 2062 C CA . GLY A 1 276 ? -19.117 -18.161 38.073 1.00 85.69 276 GLY A CA 1
ATOM 2063 C C . GLY A 1 276 ? -18.549 -19.448 38.672 1.00 85.69 276 GLY A C 1
ATOM 2064 O O . GLY A 1 276 ? -17.718 -19.389 39.577 1.00 85.69 276 GLY A O 1
ATOM 2065 N N . TRP A 1 277 ? -18.907 -20.605 38.111 1.00 89.94 277 TRP A N 1
ATOM 2066 C CA . TRP A 1 277 ? -18.421 -21.907 38.576 1.00 89.94 277 TRP A CA 1
ATOM 2067 C C . TRP A 1 277 ? -16.909 -22.063 38.453 1.00 89.94 277 TRP A C 1
ATOM 2069 O O . TRP A 1 277 ? -16.284 -22.598 39.363 1.00 89.94 277 TRP A O 1
ATOM 2079 N N . LEU A 1 278 ? -16.298 -21.574 37.369 1.00 85.50 278 LEU A N 1
ATOM 2080 C CA . LEU A 1 278 ? -14.841 -21.616 37.208 1.00 85.50 278 LEU A CA 1
ATOM 2081 C C . LEU A 1 278 ? -14.119 -20.818 38.301 1.00 85.50 278 LEU A C 1
ATOM 2083 O O . LEU A 1 278 ? -13.099 -21.274 38.821 1.00 85.50 278 LEU A O 1
ATOM 2087 N N . ARG A 1 279 ? -14.670 -19.659 38.690 1.00 82.50 279 ARG A N 1
ATOM 2088 C CA . ARG A 1 279 ? -14.140 -18.852 39.799 1.00 82.50 279 ARG A CA 1
ATOM 2089 C C . ARG A 1 279 ? -14.332 -19.531 41.150 1.00 82.50 279 ARG A C 1
ATOM 2091 O O . ARG A 1 279 ? -13.395 -19.566 41.940 1.00 82.50 279 ARG A O 1
ATOM 2098 N N . GLU A 1 280 ? -15.525 -20.055 41.420 1.00 85.81 280 GLU A N 1
ATOM 2099 C CA . GLU A 1 280 ? -15.848 -20.720 42.691 1.00 85.81 280 GLU A CA 1
ATOM 2100 C C . GLU A 1 280 ? -15.056 -22.017 42.890 1.00 85.81 280 GLU A C 1
ATOM 2102 O O . GLU A 1 280 ? -14.623 -22.315 44.001 1.00 85.81 280 GLU A O 1
ATOM 2107 N N . ALA A 1 281 ? -14.805 -22.758 41.811 1.00 82.94 281 ALA A N 1
ATOM 2108 C CA . ALA A 1 281 ? -14.003 -23.976 41.827 1.00 82.94 281 ALA A CA 1
ATOM 2109 C C . ALA A 1 281 ? -12.486 -23.718 41.942 1.00 82.94 281 ALA A C 1
ATOM 2111 O O . ALA A 1 281 ? -11.718 -24.674 42.051 1.00 82.94 281 ALA A O 1
ATOM 2112 N N . GLY A 1 282 ? -12.038 -22.455 41.916 1.00 75.62 282 GLY A N 1
ATOM 2113 C CA . GLY A 1 282 ? -10.622 -22.092 42.031 1.00 75.62 282 GLY A CA 1
ATOM 2114 C C . GLY A 1 282 ? -9.770 -22.542 40.841 1.00 75.62 282 GLY A C 1
ATOM 2115 O O . GLY A 1 282 ? -8.586 -22.842 41.006 1.00 75.62 282 GLY A O 1
ATOM 2116 N N . VAL A 1 283 ? -10.356 -22.636 39.643 1.00 71.06 283 VAL A N 1
ATOM 2117 C CA . VAL A 1 283 ? -9.614 -22.995 38.427 1.00 71.06 283 VAL A CA 1
ATOM 2118 C C . VAL A 1 283 ? -8.777 -21.784 38.003 1.00 71.06 283 VAL A C 1
ATOM 2120 O O . VAL A 1 283 ? -9.313 -20.781 37.540 1.00 71.06 283 VAL A O 1
ATOM 2123 N N . HIS A 1 284 ? -7.460 -21.864 38.209 1.00 61.19 284 HIS A N 1
ATOM 2124 C CA . HIS A 1 284 ? -6.510 -20.764 37.971 1.00 61.19 284 HIS A CA 1
ATOM 2125 C C . HIS A 1 284 ? -5.347 -21.120 37.042 1.00 61.19 284 HIS A C 1
ATOM 2127 O O . HIS A 1 284 ? -4.506 -20.264 36.775 1.00 61.19 284 HIS A O 1
ATOM 2133 N N . TRP A 1 285 ? -5.273 -22.376 36.613 1.00 54.53 285 TRP A N 1
ATOM 2134 C CA . TRP A 1 285 ? -4.322 -22.818 35.597 1.00 54.53 285 TRP A CA 1
ATOM 2135 C C . TRP A 1 285 ? -4.726 -22.237 34.271 1.00 54.53 285 TRP A C 1
ATOM 2137 O O . TRP A 1 285 ? -5.954 -22.019 34.110 1.00 54.53 285 TRP A O 1
#

Sequence (285 aa):
MADCTRWLATPAGAARAAQAGLPQRVHLFALPTLPPLHLALLQQLAHWVDVQVYALNPCAEYWFDVVDAKRLARLALQGKAQHSEVGHPLLASWGAQAQATLGQLVDAAGDSVVDDERHAEPDGHHLLAQLQSALLHLQPMAPGSVTLAPDDRSIELHGCHGRLRELEVLQDRLLALMAGPNPPRPEDILVVTPDLEATAPLVDAVFGTAPPERSLPYRLTGLAASQASAPARALLDALALAAGRLEASAVMALLQQPVVARRFGLDEAALALVHGWLREAGVHW